Protein AF-A0A540LDK2-F1 (afdb_monomer_lite)

Sequence (195 aa):
MSKVERNGTNGSSGQYRSPSRYAPTPGKATVLALGKAFPSQLIPQDCLVEGYIRDTKCEDAAIKEKLERLCKTTTVKTRYTVMSKEILDKYPELATEGTATIKQRLEIANPAVVEMALEASLACIKEWGRPVEDITHIVYVSSSEIRLPGGDLHLSSKLGLRNDVGRVMLYFLGCYGGVTGLRVAKDIAWLCVNA

InterPro domains:
  IPR001099 Chalcone/stilbene synthase, N-terminal [PF00195] (25-189)
  IPR011141 Polyketide synthase, type III [PTHR11877] (23-189)
  IPR016039 Thiolase-like [G3DSA:3.40.47.10] (3-190)
  IPR016039 Thiolase-like [SSF53901] (22-190)

pLDDT: mean 88.14, std 18.86, range [29.44, 98.69]

Structure (mmCIF, N/CA/C/O backbone):
data_AF-A0A540LDK2-F1
#
_entry.id   AF-A0A540LDK2-F1
#
loop_
_atom_site.group_PDB
_atom_site.id
_atom_site.type_symbol
_atom_site.label_atom_id
_atom_site.label_alt_id
_atom_site.label_comp_id
_atom_site.label_asym_id
_atom_site.label_entity_id
_atom_site.label_seq_id
_atom_site.pdbx_PDB_ins_code
_atom_site.Cartn_x
_atom_site.Cartn_y
_atom_site.Cartn_z
_atom_site.occupancy
_atom_site.B_iso_or_equiv
_atom_site.auth_seq_id
_atom_site.auth_comp_id
_atom_site.auth_asym_id
_atom_site.auth_atom_id
_atom_site.pdbx_PDB_model_num
ATOM 1 N N . MET A 1 1 ? -25.470 -24.615 -60.397 1.00 38.34 1 MET A N 1
ATOM 2 C CA . MET A 1 1 ? -24.175 -24.606 -61.114 1.00 38.34 1 MET A CA 1
ATOM 3 C C . MET A 1 1 ? -23.821 -23.140 -61.299 1.00 38.34 1 MET A C 1
ATOM 5 O O . MET A 1 1 ? -24.503 -22.479 -62.055 1.00 38.34 1 MET A O 1
ATOM 9 N N . SER A 1 2 ? -23.014 -22.540 -60.434 1.00 36.41 2 SER A N 1
ATOM 10 C CA . SER A 1 2 ? -21.551 -22.565 -60.512 1.00 36.41 2 SER A CA 1
ATOM 11 C C . SER A 1 2 ? -20.911 -22.476 -59.117 1.00 36.41 2 SER A C 1
ATOM 13 O O . SER A 1 2 ? -21.343 -21.711 -58.261 1.00 36.41 2 SER A O 1
ATOM 15 N N . LYS A 1 3 ? -19.900 -23.322 -58.900 1.00 33.09 3 LYS A N 1
ATOM 16 C CA . LYS A 1 3 ? -18.954 -23.300 -57.771 1.00 33.09 3 LYS A CA 1
ATOM 17 C C . LYS A 1 3 ? -17.869 -22.235 -58.009 1.00 33.09 3 LYS A C 1
ATOM 19 O O . LYS A 1 3 ? -17.807 -21.717 -59.119 1.00 33.09 3 LYS A O 1
ATOM 24 N N . VAL A 1 4 ? -16.985 -22.098 -57.004 1.00 31.39 4 VAL A N 1
ATOM 25 C CA . VAL A 1 4 ? -15.671 -21.401 -56.935 1.00 31.39 4 VAL A CA 1
ATOM 26 C C . VAL A 1 4 ? -15.795 -20.126 -56.077 1.00 31.39 4 VAL A C 1
ATOM 28 O O . VAL A 1 4 ? -16.612 -19.276 -56.388 1.00 31.39 4 VAL A O 1
ATOM 31 N N . GLU A 1 5 ? -15.117 -19.925 -54.942 1.00 29.72 5 GLU A N 1
ATOM 32 C CA . GLU A 1 5 ? -14.007 -20.618 -54.267 1.00 29.72 5 GLU A CA 1
ATOM 33 C C . GLU A 1 5 ? -14.019 -20.253 -52.765 1.00 29.72 5 GLU A C 1
ATOM 35 O O . GLU A 1 5 ? -14.360 -19.131 -52.390 1.00 29.72 5 GLU A O 1
ATOM 40 N N . ARG A 1 6 ? -13.645 -21.199 -51.891 1.00 34.88 6 ARG A N 1
ATOM 41 C CA . ARG A 1 6 ? -13.321 -20.926 -50.482 1.00 34.88 6 ARG A CA 1
ATOM 42 C C . ARG A 1 6 ? -11.828 -20.636 -50.399 1.00 34.88 6 ARG A C 1
ATOM 44 O O . ARG A 1 6 ? -11.052 -21.541 -50.679 1.00 34.88 6 ARG A O 1
ATOM 51 N N . ASN A 1 7 ? -11.448 -19.456 -49.918 1.00 29.44 7 ASN A N 1
ATOM 52 C CA . ASN A 1 7 ? -10.115 -19.235 -49.365 1.00 29.44 7 ASN A CA 1
ATOM 53 C C . ASN A 1 7 ? -10.238 -18.917 -47.877 1.00 29.44 7 ASN A C 1
ATOM 55 O O . ASN A 1 7 ? -10.758 -17.876 -47.482 1.00 29.44 7 ASN A O 1
ATOM 59 N N . GLY A 1 8 ? -9.786 -19.865 -47.059 1.00 33.03 8 GLY A N 1
ATOM 60 C CA . GLY A 1 8 ? -9.468 -19.623 -45.664 1.00 33.03 8 GLY A CA 1
ATOM 61 C C . GLY A 1 8 ? -8.068 -19.032 -45.564 1.00 33.03 8 GLY A C 1
ATOM 62 O O . GLY A 1 8 ? -7.127 -19.567 -46.142 1.00 33.03 8 GLY A O 1
ATOM 63 N N . THR A 1 9 ? -7.928 -17.973 -44.777 1.00 30.77 9 THR A N 1
ATOM 64 C CA . THR A 1 9 ? -6.642 -17.542 -44.229 1.00 30.77 9 THR A CA 1
ATOM 65 C C . THR A 1 9 ? -6.824 -17.247 -42.749 1.00 30.77 9 THR A C 1
ATOM 67 O O . THR A 1 9 ? -7.548 -16.333 -42.358 1.00 30.77 9 THR A O 1
ATOM 70 N N . ASN A 1 10 ? -6.170 -18.082 -41.943 1.00 31.12 10 ASN A N 1
ATOM 71 C CA . ASN A 1 10 ? -5.883 -17.871 -40.533 1.00 31.12 10 ASN A CA 1
ATOM 72 C C . ASN A 1 10 ? -5.087 -16.577 -40.315 1.00 31.12 10 ASN A C 1
ATOM 74 O O . ASN A 1 10 ? -4.207 -16.251 -41.105 1.00 31.12 10 ASN A O 1
ATOM 78 N N . GLY A 1 11 ? -5.287 -15.973 -39.143 1.00 30.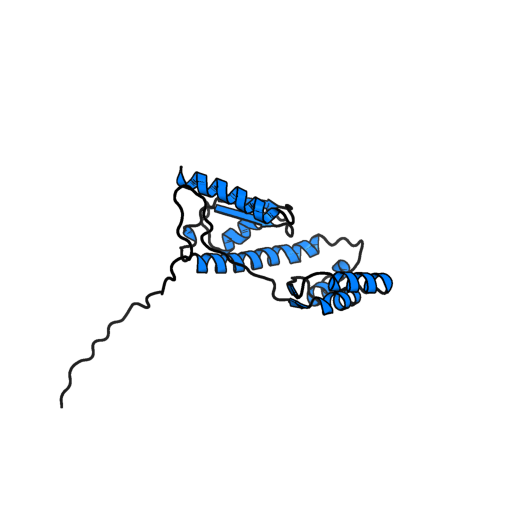28 11 GLY A N 1
ATOM 79 C CA . GLY A 1 11 ? -4.197 -15.338 -38.405 1.00 30.28 11 GLY A CA 1
ATOM 80 C C . GLY A 1 11 ? -3.961 -13.856 -38.674 1.00 30.28 11 GLY A C 1
ATOM 81 O O . GLY A 1 11 ? -3.115 -13.475 -39.471 1.00 30.28 11 GLY A O 1
ATOM 82 N N . SER A 1 12 ? -4.621 -13.011 -37.891 1.00 31.14 12 SER A N 1
ATOM 83 C CA . SER A 1 12 ? -3.939 -12.063 -36.997 1.00 31.14 12 SER A CA 1
ATOM 84 C C . SER A 1 12 ? -5.005 -11.239 -36.284 1.00 31.14 12 SER A C 1
ATOM 86 O O . SER A 1 12 ? -5.544 -10.269 -36.807 1.00 31.14 12 SER A O 1
ATOM 88 N N . SER A 1 13 ? -5.341 -11.640 -35.059 1.00 34.84 13 SER A N 1
ATOM 89 C CA . SER A 1 13 ? -6.032 -10.757 -34.125 1.00 34.84 13 SER A CA 1
ATOM 90 C C . SER A 1 13 ? -5.072 -9.617 -33.792 1.00 34.84 13 SER A C 1
ATOM 92 O O . SER A 1 13 ? -4.265 -9.723 -32.866 1.00 34.84 13 SER A O 1
ATOM 94 N N . GLY A 1 14 ? -5.101 -8.567 -34.611 1.00 31.56 14 GLY A N 1
ATOM 95 C CA . GLY A 1 14 ? -4.389 -7.327 -34.364 1.00 31.56 14 GLY A CA 1
ATOM 96 C C . GLY A 1 14 ? -4.787 -6.819 -32.988 1.00 31.56 14 GLY A C 1
ATOM 97 O O . GLY A 1 14 ? -5.910 -6.363 -32.782 1.00 31.56 14 GLY A O 1
ATOM 98 N N . GLN A 1 15 ? -3.873 -6.945 -32.027 1.00 40.56 15 GLN A N 1
ATOM 99 C CA . GLN A 1 15 ? -3.977 -6.235 -30.766 1.00 40.56 15 GLN A CA 1
ATOM 100 C C . GLN A 1 15 ? -4.021 -4.751 -31.114 1.00 40.56 15 GLN A C 1
ATOM 102 O O . GLN A 1 15 ? -3.013 -4.174 -31.524 1.00 40.56 15 GLN A O 1
ATOM 107 N N . TYR A 1 16 ? -5.198 -4.144 -30.975 1.00 32.19 16 TYR A N 1
ATOM 108 C CA . TYR A 1 16 ? -5.351 -2.698 -30.959 1.00 32.19 16 TYR A CA 1
ATOM 109 C C . TYR A 1 16 ? -4.527 -2.163 -29.782 1.00 32.19 16 TYR A C 1
ATOM 111 O O . TYR A 1 16 ? -4.997 -2.081 -28.648 1.00 32.19 16 TYR A O 1
ATOM 119 N N . ARG A 1 17 ? -3.255 -1.848 -30.040 1.00 49.28 17 ARG A N 1
ATOM 120 C CA . ARG A 1 17 ? -2.419 -1.086 -29.120 1.00 49.28 17 ARG A CA 1
ATOM 121 C C . ARG A 1 17 ? -2.953 0.337 -29.144 1.00 49.28 17 ARG A C 1
ATOM 123 O O . ARG A 1 17 ? -2.678 1.091 -30.073 1.00 49.28 17 ARG A O 1
ATOM 130 N N . SER A 1 18 ? -3.758 0.682 -28.142 1.00 48.62 18 SER A N 1
ATOM 131 C CA . SER A 1 18 ? -4.011 2.086 -27.824 1.00 48.62 18 SER A CA 1
ATOM 132 C C . SER A 1 18 ? -2.649 2.772 -27.682 1.00 48.62 18 SER A C 1
ATOM 134 O O . SER A 1 18 ? -1.831 2.279 -26.902 1.00 48.62 18 SER A O 1
ATOM 136 N N . PRO A 1 19 ? -2.369 3.868 -28.406 1.00 51.59 19 PRO A N 1
ATOM 137 C CA . PRO A 1 19 ? -1.163 4.640 -28.164 1.00 51.59 19 PRO A CA 1
ATOM 138 C C . PRO A 1 19 ? -1.131 5.064 -26.693 1.00 51.59 19 PRO A C 1
ATOM 140 O O . PRO A 1 19 ? -2.159 5.482 -26.150 1.00 51.59 19 PRO A O 1
ATOM 143 N N . SER A 1 20 ? 0.036 4.950 -26.054 1.00 56.50 20 SER A N 1
ATOM 144 C CA . SER A 1 20 ? 0.296 5.602 -24.768 1.00 56.50 20 SER A CA 1
ATOM 145 C C . SER A 1 20 ? -0.147 7.060 -24.873 1.00 56.50 20 SER A C 1
ATOM 147 O O . SER A 1 20 ? 0.261 7.763 -25.801 1.00 56.50 20 SER A O 1
ATOM 149 N N . ARG A 1 21 ? -0.980 7.522 -23.931 1.00 62.12 21 ARG A N 1
ATOM 150 C CA . ARG A 1 21 ? -1.483 8.908 -23.912 1.00 62.12 21 ARG A CA 1
ATOM 151 C C . ARG A 1 21 ? -0.363 9.948 -23.808 1.00 62.12 21 ARG A C 1
ATOM 153 O O . ARG A 1 21 ? -0.593 11.109 -24.133 1.00 62.12 21 ARG A O 1
ATOM 160 N N . TYR A 1 22 ? 0.835 9.534 -23.393 1.00 70.38 22 TYR A N 1
ATOM 161 C CA . TYR A 1 22 ? 1.987 10.402 -23.191 1.00 70.38 22 TYR A CA 1
ATOM 162 C C . TYR A 1 22 ? 3.198 9.899 -23.982 1.00 70.38 22 TYR A C 1
ATOM 164 O O . TYR A 1 22 ? 3.622 8.747 -23.843 1.00 70.38 22 TYR A O 1
ATOM 172 N N . ALA A 1 23 ? 3.762 10.778 -24.811 1.00 77.00 23 ALA A N 1
ATOM 173 C CA . ALA A 1 23 ? 5.034 10.541 -25.480 1.00 77.00 23 ALA A CA 1
ATOM 174 C C . ALA A 1 23 ? 6.195 10.946 -24.550 1.00 77.00 23 ALA A C 1
ATOM 176 O O . ALA A 1 23 ? 6.105 11.983 -23.884 1.00 77.00 23 ALA A O 1
ATOM 177 N N . PRO A 1 24 ? 7.285 10.163 -24.484 1.00 81.50 24 PRO A N 1
ATOM 178 C CA . PRO A 1 24 ? 8.455 10.533 -23.697 1.00 81.50 24 PRO A CA 1
ATOM 179 C C . PRO A 1 24 ? 9.093 11.815 -24.246 1.00 81.50 24 PRO A C 1
ATOM 181 O O . PRO A 1 24 ? 9.279 11.958 -25.453 1.00 81.50 24 PRO A O 1
ATOM 184 N N . THR A 1 25 ? 9.459 12.740 -23.354 1.00 81.50 25 THR A N 1
ATOM 185 C CA . THR A 1 25 ? 10.236 13.931 -23.724 1.00 81.50 25 THR A CA 1
ATOM 186 C C . THR A 1 25 ? 11.730 13.638 -23.557 1.00 81.50 25 THR A C 1
ATOM 188 O O . THR A 1 25 ? 12.154 13.349 -22.434 1.00 81.50 25 THR A O 1
ATOM 191 N N . PRO A 1 26 ? 12.553 13.725 -24.619 1.00 79.94 26 PRO A N 1
ATOM 192 C CA . PRO A 1 26 ? 13.992 13.500 -24.510 1.00 79.94 26 PRO A CA 1
ATOM 193 C C . PRO A 1 26 ? 14.635 14.372 -23.422 1.00 79.94 26 PRO A C 1
ATOM 195 O O . PRO A 1 26 ? 14.336 15.561 -23.300 1.00 79.94 26 PRO A O 1
ATOM 198 N N . GLY A 1 27 ? 15.503 13.772 -22.604 1.00 82.19 27 GLY A N 1
ATOM 199 C CA . GLY A 1 27 ? 16.238 14.466 -21.540 1.00 82.19 27 GLY A CA 1
ATOM 200 C C . GLY A 1 27 ? 15.424 14.843 -20.294 1.00 82.19 27 GLY A C 1
ATOM 201 O O . GLY A 1 27 ? 15.979 15.456 -19.381 1.00 82.19 27 GLY A O 1
ATOM 202 N N . LYS A 1 28 ? 14.132 14.487 -20.208 1.00 87.31 28 LYS A N 1
ATOM 203 C CA . LYS A 1 28 ? 13.284 14.753 -19.032 1.00 87.31 28 LYS A CA 1
ATOM 204 C C . LYS A 1 28 ? 12.509 13.509 -18.606 1.00 87.31 28 LYS A C 1
ATOM 206 O O . LYS A 1 28 ? 11.877 12.842 -19.422 1.00 87.31 28 LYS A O 1
ATOM 211 N N . ALA A 1 29 ? 12.482 13.239 -17.301 1.00 92.06 29 ALA A N 1
ATOM 212 C CA . ALA A 1 29 ? 11.603 12.207 -16.763 1.00 92.06 29 ALA A CA 1
ATOM 213 C C . ALA A 1 29 ? 10.136 12.574 -17.046 1.00 92.06 29 ALA A C 1
ATOM 215 O O . ALA A 1 29 ? 9.705 13.694 -16.770 1.00 92.06 29 ALA A O 1
ATOM 216 N N . THR A 1 30 ? 9.384 11.630 -17.610 1.00 93.56 30 THR A N 1
ATOM 217 C CA . THR A 1 30 ? 7.994 11.818 -18.046 1.00 93.56 30 THR A CA 1
ATOM 218 C C . THR A 1 30 ? 7.127 10.723 -17.428 1.00 93.56 30 THR A C 1
ATOM 220 O O . THR A 1 30 ? 7.522 9.559 -17.430 1.00 93.56 30 THR A O 1
ATOM 223 N N . VAL A 1 31 ? 5.945 11.073 -16.910 1.00 94.69 31 VAL A N 1
ATOM 224 C CA . VAL A 1 31 ? 4.951 10.079 -16.472 1.00 94.69 31 VAL A CA 1
ATOM 225 C C . VAL A 1 31 ? 4.282 9.496 -17.715 1.00 94.69 31 VAL A C 1
ATOM 227 O O . VAL A 1 31 ? 3.657 10.233 -18.472 1.00 94.69 31 VAL A O 1
ATOM 230 N N . LEU A 1 32 ? 4.437 8.189 -17.940 1.00 95.06 32 LEU A N 1
ATOM 231 C CA . LEU A 1 32 ? 3.937 7.519 -19.149 1.00 95.06 32 LEU A CA 1
ATOM 232 C C . LEU A 1 32 ? 2.562 6.865 -18.955 1.00 95.06 32 LEU A C 1
ATOM 234 O O . LEU A 1 32 ? 1.786 6.788 -19.902 1.00 95.06 32 LEU A O 1
ATOM 238 N N . ALA A 1 33 ? 2.261 6.405 -17.740 1.00 96.81 33 ALA A N 1
ATOM 239 C CA . ALA A 1 33 ? 1.015 5.728 -17.391 1.00 96.81 33 ALA A CA 1
ATOM 240 C C . ALA A 1 33 ? 0.738 5.848 -15.886 1.00 96.81 33 ALA A C 1
ATOM 242 O O . ALA A 1 33 ? 1.651 6.146 -15.108 1.00 96.81 33 ALA A O 1
ATOM 243 N N . LEU A 1 34 ? -0.513 5.619 -15.476 1.00 97.44 34 LEU A N 1
ATOM 244 C CA . LEU A 1 34 ? -0.935 5.629 -14.078 1.00 97.44 34 LEU A CA 1
ATOM 245 C C . LEU A 1 34 ? -1.882 4.459 -13.790 1.00 97.44 34 LEU A C 1
ATOM 247 O O . LEU A 1 34 ? -2.915 4.286 -14.424 1.00 97.44 34 LEU A O 1
ATOM 251 N N . GLY A 1 35 ? -1.575 3.693 -12.749 1.00 97.69 35 GLY A N 1
ATOM 252 C CA . GLY A 1 35 ? -2.458 2.650 -12.236 1.00 97.69 35 GLY A CA 1
ATOM 253 C C . GLY A 1 35 ? -2.878 2.930 -10.801 1.00 97.69 35 GLY A C 1
ATOM 254 O O . GLY A 1 35 ? -2.176 3.610 -10.052 1.00 97.69 35 GLY A O 1
ATOM 255 N N . LYS A 1 36 ? -4.040 2.406 -10.413 1.00 97.88 36 LYS A N 1
ATOM 256 C CA . LYS A 1 36 ? -4.548 2.469 -9.040 1.00 97.88 36 LYS A CA 1
ATOM 257 C C . LYS A 1 36 ? -5.311 1.195 -8.707 1.00 97.88 36 LYS A C 1
ATOM 259 O O . LYS A 1 36 ? -5.944 0.618 -9.587 1.00 97.88 36 LYS A O 1
ATOM 264 N N . ALA A 1 37 ? -5.293 0.830 -7.436 1.00 98.00 37 ALA A N 1
ATOM 265 C CA . ALA A 1 37 ? -6.084 -0.249 -6.869 1.00 98.00 37 ALA A CA 1
ATOM 266 C C . ALA A 1 37 ? -6.463 0.110 -5.430 1.00 98.00 37 ALA A C 1
ATOM 268 O O . ALA A 1 37 ? -5.831 0.968 -4.807 1.00 98.00 37 ALA A O 1
ATOM 269 N N . PHE A 1 38 ? -7.518 -0.522 -4.933 1.00 97.12 38 PHE A N 1
ATOM 270 C CA . PHE A 1 38 ? -8.084 -0.296 -3.608 1.00 97.12 38 PHE A CA 1
ATOM 271 C C . PHE A 1 38 ? -8.496 -1.649 -3.023 1.00 97.12 38 PHE A C 1
ATOM 273 O O . PHE A 1 38 ? -8.848 -2.541 -3.795 1.00 97.12 38 PHE A O 1
ATOM 280 N N . PRO A 1 39 ? -8.502 -1.817 -1.691 1.00 96.12 39 PRO A N 1
ATOM 281 C CA . PRO A 1 39 ? -9.043 -3.032 -1.099 1.00 96.12 39 PRO A CA 1
ATOM 282 C C . PRO A 1 39 ? -10.554 -3.117 -1.362 1.00 96.12 39 PRO A C 1
ATOM 284 O O . PRO A 1 39 ? -11.209 -2.106 -1.617 1.00 96.12 39 PRO A O 1
ATOM 287 N N . SER A 1 40 ? -11.118 -4.319 -1.292 1.00 91.69 40 SER A N 1
ATOM 288 C CA . SER A 1 40 ? -12.508 -4.580 -1.688 1.00 91.69 40 SER A CA 1
ATOM 289 C C . SER A 1 40 ? -13.554 -3.948 -0.766 1.00 91.69 40 SER A C 1
ATOM 291 O O . SER A 1 40 ? -14.643 -3.597 -1.222 1.00 91.69 40 SER A O 1
ATOM 293 N N . GLN A 1 41 ? -13.250 -3.785 0.524 1.00 94.31 41 GLN A N 1
ATOM 294 C CA . GLN A 1 41 ? -14.217 -3.267 1.483 1.00 94.31 41 GLN A CA 1
ATOM 295 C C . GLN A 1 41 ? -14.346 -1.748 1.376 1.00 94.31 41 GLN A C 1
ATOM 297 O O . GLN A 1 41 ? -13.406 -0.998 1.640 1.00 94.31 41 GLN A O 1
ATOM 302 N N . LEU A 1 42 ? -15.560 -1.309 1.046 1.00 95.88 42 LEU A N 1
ATOM 303 C CA . LEU A 1 42 ? -15.966 0.086 0.939 1.00 95.88 42 LEU A CA 1
ATOM 304 C C . LEU A 1 42 ? -16.854 0.467 2.128 1.00 95.88 42 LEU A C 1
ATOM 306 O O . LEU A 1 42 ? -17.883 -0.157 2.367 1.00 95.88 42 LEU A O 1
ATOM 310 N N . ILE A 1 43 ? -16.483 1.525 2.842 1.00 95.50 43 ILE A N 1
ATOM 311 C CA . ILE A 1 43 ? -17.224 2.059 3.987 1.00 95.50 43 ILE A CA 1
ATOM 312 C C . ILE A 1 43 ? -17.739 3.462 3.637 1.00 95.50 43 ILE A C 1
ATOM 314 O O . ILE A 1 43 ? -16.923 4.367 3.416 1.00 95.50 43 ILE A O 1
ATOM 318 N N . PRO A 1 44 ? -19.065 3.684 3.595 1.00 95.94 44 PRO A N 1
ATOM 319 C CA . PRO A 1 44 ? -19.639 5.026 3.556 1.00 95.94 44 PRO A CA 1
ATOM 320 C C . PRO A 1 44 ? -19.270 5.813 4.815 1.00 95.94 44 PRO A C 1
ATOM 322 O O . PRO A 1 44 ? -19.326 5.281 5.924 1.00 95.94 44 PRO A O 1
ATOM 325 N N . GLN A 1 45 ? -18.910 7.087 4.658 1.00 95.69 45 GLN A N 1
ATOM 326 C CA . GLN A 1 45 ? -18.458 7.929 5.770 1.00 95.69 45 GLN A CA 1
ATOM 327 C C . GLN A 1 45 ? -19.517 8.041 6.880 1.00 95.69 45 GLN A C 1
ATOM 329 O O . GLN A 1 45 ? -19.159 8.059 8.057 1.00 95.69 45 GLN A O 1
ATOM 334 N N . ASP A 1 46 ? -20.801 8.027 6.514 1.00 93.31 46 ASP A N 1
ATOM 335 C CA . ASP A 1 46 ? -21.928 8.107 7.451 1.00 93.31 46 ASP A CA 1
ATOM 336 C C . ASP A 1 46 ? -22.065 6.858 8.339 1.00 93.31 46 ASP A C 1
ATOM 338 O O . ASP A 1 46 ? -22.572 6.948 9.452 1.00 93.31 46 ASP A O 1
ATOM 342 N N . CYS A 1 47 ? -21.553 5.704 7.898 1.00 93.19 47 CYS A N 1
ATOM 343 C CA . CYS A 1 47 ? -21.582 4.452 8.662 1.00 93.19 47 CYS A CA 1
ATOM 344 C C . CYS A 1 47 ? -20.302 4.223 9.485 1.00 93.19 47 CYS A C 1
ATOM 346 O O . CYS A 1 47 ? -20.230 3.279 10.274 1.00 93.19 47 CYS A O 1
ATOM 348 N N . LEU A 1 48 ? -19.269 5.054 9.291 1.00 94.81 48 LEU A N 1
ATOM 349 C CA . LEU A 1 48 ? -17.944 4.836 9.873 1.00 94.81 48 LEU A CA 1
ATOM 350 C C . LEU A 1 48 ? -17.974 4.881 11.403 1.00 94.81 48 LEU A C 1
ATOM 352 O O . LEU A 1 48 ? -17.347 4.046 12.051 1.00 94.81 48 LEU A O 1
ATOM 356 N N . VAL A 1 49 ? -18.685 5.856 11.974 1.00 95.81 49 VAL A N 1
ATOM 357 C CA . VAL A 1 49 ? -18.702 6.063 13.429 1.00 95.81 49 VAL A CA 1
ATOM 358 C C . VAL A 1 49 ? -19.474 4.953 14.125 1.00 95.81 49 VAL A C 1
ATOM 360 O O . VAL A 1 49 ? -18.967 4.380 15.081 1.00 95.81 49 VAL A O 1
ATOM 363 N N . GLU A 1 50 ? -20.654 4.593 13.620 1.00 94.25 50 GLU A N 1
ATOM 364 C CA . GLU A 1 50 ? -21.432 3.484 14.180 1.00 94.25 50 GLU A CA 1
ATOM 365 C C . GLU A 1 50 ? -20.655 2.167 14.136 1.00 94.25 50 GLU A C 1
ATOM 367 O O . GLU A 1 50 ? -20.622 1.442 15.130 1.00 94.25 50 GLU A O 1
ATOM 372 N N . GLY A 1 51 ? -19.980 1.887 13.014 1.00 93.38 51 GLY A N 1
ATOM 373 C CA . GLY A 1 51 ? -19.099 0.730 12.890 1.00 93.38 51 GLY A CA 1
ATOM 374 C C . GLY A 1 51 ? -17.967 0.760 13.914 1.00 93.38 51 GLY A C 1
ATOM 375 O O . GLY A 1 51 ? -17.810 -0.187 14.674 1.00 93.38 51 GLY A O 1
ATOM 376 N N . TYR A 1 52 ? -17.239 1.875 14.002 1.00 94.31 52 TYR A N 1
ATOM 377 C CA . TYR A 1 52 ? -16.133 2.037 14.947 1.00 94.31 52 TYR A CA 1
ATOM 378 C C . TYR A 1 52 ? -16.564 1.839 16.407 1.00 94.31 52 TYR A C 1
ATOM 380 O O . TYR A 1 52 ? -15.920 1.091 17.139 1.00 94.31 52 TYR A O 1
ATOM 388 N N . ILE A 1 53 ? -17.663 2.471 16.827 1.00 95.25 53 ILE A N 1
ATOM 389 C CA . ILE A 1 53 ? -18.193 2.380 18.194 1.00 95.25 53 ILE A CA 1
ATOM 390 C C . ILE A 1 53 ? -18.614 0.945 18.527 1.00 95.25 53 ILE A C 1
ATOM 392 O O . ILE A 1 53 ? -18.249 0.424 19.581 1.00 95.25 53 ILE A O 1
ATOM 396 N N . ARG A 1 54 ? -19.324 0.282 17.606 1.00 94.06 54 ARG A N 1
ATOM 397 C CA . ARG A 1 54 ? -19.730 -1.121 17.750 1.00 94.06 54 ARG A CA 1
ATOM 398 C C . ARG A 1 54 ? -18.519 -2.042 17.873 1.00 94.06 54 ARG A C 1
ATOM 400 O O . ARG A 1 54 ? -18.483 -2.891 18.758 1.00 94.06 54 ARG A O 1
ATOM 407 N N . ASP A 1 55 ? -17.545 -1.879 16.986 1.00 92.94 55 ASP A N 1
ATOM 408 C CA . ASP A 1 55 ? -16.421 -2.802 16.856 1.00 92.94 55 ASP A CA 1
ATOM 409 C C . ASP A 1 55 ? -15.408 -2.635 18.006 1.00 92.94 55 ASP A C 1
ATOM 411 O O . ASP A 1 55 ? -14.802 -3.610 18.442 1.00 92.94 55 ASP A O 1
ATOM 415 N N . THR A 1 56 ? -15.275 -1.422 18.556 1.00 92.56 56 THR A N 1
ATOM 416 C CA . THR A 1 56 ? -14.432 -1.127 19.734 1.00 92.56 56 THR A CA 1
ATOM 417 C C . THR A 1 56 ? -15.156 -1.274 21.073 1.00 92.56 56 THR A C 1
ATOM 419 O O . THR A 1 56 ? -14.526 -1.130 22.118 1.00 92.56 56 THR A O 1
ATOM 422 N N . LYS A 1 57 ? -16.467 -1.568 21.066 1.00 91.69 57 LYS A N 1
ATOM 423 C CA . LYS A 1 57 ? -17.325 -1.617 22.267 1.00 91.69 57 LYS A CA 1
ATOM 424 C C . LYS A 1 57 ? -17.217 -0.342 23.117 1.00 91.69 57 LYS A C 1
ATOM 426 O O . LYS A 1 57 ? -17.213 -0.394 24.344 1.00 91.69 57 LYS A O 1
ATOM 431 N N . CYS A 1 58 ? -17.090 0.807 22.458 1.00 91.06 58 CYS A N 1
ATOM 432 C CA . CYS A 1 58 ? -16.992 2.096 23.128 1.00 91.06 58 CYS A CA 1
ATOM 433 C C . CYS A 1 58 ? -18.391 2.558 23.568 1.00 91.06 58 CYS A C 1
ATOM 435 O O . CYS A 1 58 ? -19.271 2.741 22.735 1.00 91.06 58 CYS A O 1
ATOM 437 N N . GLU A 1 59 ? -18.608 2.773 24.865 1.00 92.81 59 GLU A N 1
ATOM 438 C CA . GLU A 1 59 ? -19.896 3.265 25.393 1.00 92.81 59 GLU A CA 1
ATOM 439 C C . GLU A 1 59 ? -19.894 4.784 25.660 1.00 92.81 59 GLU A C 1
ATOM 441 O O . GLU A 1 59 ? -20.882 5.348 26.129 1.00 92.81 59 GLU A O 1
ATOM 446 N N . ASP A 1 60 ? -18.798 5.475 25.333 1.00 94.69 60 ASP A N 1
ATOM 447 C CA . ASP A 1 60 ? -18.647 6.911 25.572 1.00 94.69 60 ASP A CA 1
ATOM 448 C C . ASP A 1 60 ? -19.416 7.744 24.527 1.00 94.69 60 ASP A C 1
ATOM 450 O O . ASP A 1 60 ? -19.010 7.907 23.368 1.00 94.69 60 ASP A O 1
ATOM 454 N N . ALA A 1 61 ? -20.541 8.313 24.965 1.00 94.81 61 ALA A N 1
ATOM 455 C CA . ALA A 1 61 ? -21.396 9.166 24.147 1.00 94.81 61 ALA A CA 1
ATOM 456 C C . ALA A 1 61 ? -20.697 10.449 23.659 1.00 94.81 61 ALA A C 1
ATOM 458 O O . ALA A 1 61 ? -20.946 10.884 22.532 1.00 94.81 61 ALA A O 1
ATOM 459 N N . ALA A 1 62 ? -19.799 11.036 24.458 1.00 96.81 62 ALA A N 1
ATOM 460 C CA . ALA A 1 62 ? -19.080 12.250 24.077 1.00 96.81 62 ALA A CA 1
ATOM 461 C C . ALA A 1 62 ? -18.063 11.963 22.963 1.00 96.81 62 ALA A C 1
ATOM 463 O O . ALA A 1 62 ? -17.905 12.760 22.031 1.00 96.81 62 ALA A O 1
ATOM 464 N N . ILE A 1 63 ? -17.402 10.801 23.011 1.00 95.00 63 ILE A N 1
ATOM 465 C CA . ILE A 1 63 ? -16.528 10.335 21.927 1.00 95.00 63 ILE A CA 1
ATOM 466 C C . ILE A 1 63 ? -17.334 10.083 20.655 1.00 95.00 63 ILE A C 1
ATOM 468 O O . ILE A 1 63 ? -16.933 10.558 19.588 1.00 95.00 63 ILE A O 1
ATOM 472 N N . LYS A 1 64 ? -18.485 9.407 20.756 1.00 95.88 64 LYS A N 1
ATOM 473 C CA . LYS A 1 64 ? -19.368 9.170 19.608 1.00 95.88 64 LYS A CA 1
ATOM 474 C C . LYS A 1 64 ? -19.780 10.482 18.931 1.00 95.88 64 LYS A C 1
ATOM 476 O O . LYS A 1 64 ? -19.536 10.642 17.736 1.00 95.88 64 LYS A O 1
ATOM 481 N N . GLU A 1 65 ? -20.316 11.445 19.680 1.00 96.44 65 GLU A N 1
ATOM 482 C CA . GLU A 1 65 ? -20.746 12.743 19.136 1.00 96.44 65 GLU A CA 1
ATOM 483 C C . GLU A 1 65 ? -19.581 13.496 18.470 1.00 96.44 65 GLU A C 1
ATOM 485 O O . GLU A 1 65 ? -19.704 14.035 17.363 1.00 96.44 65 GLU A O 1
ATOM 490 N N . LYS A 1 66 ? -18.402 13.489 19.105 1.00 96.81 66 LYS A N 1
ATOM 491 C CA . LYS A 1 66 ? -17.198 14.125 18.557 1.00 96.81 66 LYS A CA 1
ATOM 492 C C . LYS A 1 66 ? -16.765 13.486 17.236 1.00 96.81 66 LYS A C 1
ATOM 494 O O . LYS A 1 66 ? -16.393 14.219 16.315 1.00 96.81 66 LYS A O 1
ATOM 499 N N . LEU A 1 67 ? -16.809 12.158 17.131 1.00 96.38 67 LEU A N 1
ATOM 500 C CA . LEU A 1 67 ? -16.473 11.427 15.908 1.00 96.38 67 LEU A CA 1
ATOM 501 C C . LEU A 1 67 ? -17.493 11.674 14.793 1.00 96.38 67 LEU A C 1
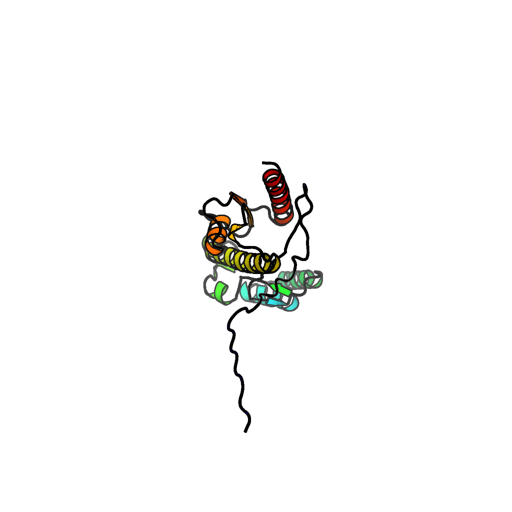ATOM 503 O O . LEU A 1 67 ? -17.088 11.869 13.645 1.00 96.38 67 LEU A O 1
ATOM 507 N N . GLU A 1 68 ? -18.788 11.729 15.108 1.00 95.81 68 GLU A N 1
ATOM 508 C CA . GLU A 1 68 ? -19.839 12.065 14.138 1.00 95.81 68 GLU A CA 1
ATOM 509 C C . GLU A 1 68 ? -19.649 13.471 13.579 1.00 95.81 68 GLU A C 1
ATOM 511 O O . GLU A 1 68 ? -19.658 13.665 12.360 1.00 95.81 68 GLU A O 1
ATOM 516 N N . ARG A 1 69 ? -19.412 14.454 14.456 1.00 95.94 69 ARG A N 1
ATOM 517 C CA . ARG A 1 69 ? -19.125 15.830 14.043 1.00 95.94 69 ARG A CA 1
ATOM 518 C C . ARG A 1 69 ? -17.888 15.886 13.154 1.00 95.94 69 ARG A C 1
ATOM 520 O O . ARG A 1 69 ? -17.940 16.503 12.093 1.00 95.94 69 ARG A O 1
ATOM 527 N N . LEU A 1 70 ? -16.802 15.214 13.545 1.00 95.81 70 LEU A N 1
ATOM 528 C CA . LEU A 1 70 ? -15.583 15.146 12.741 1.00 95.81 70 LEU A CA 1
ATOM 529 C C . LEU A 1 70 ? -15.882 14.576 11.351 1.00 95.81 70 LEU A C 1
ATOM 531 O O . LEU A 1 70 ? -15.554 15.217 10.354 1.00 95.81 70 LEU A O 1
ATOM 535 N N . CYS A 1 71 ? -16.552 13.425 11.269 1.00 95.38 71 CYS A N 1
ATOM 536 C CA . CYS A 1 71 ? -16.842 12.767 9.998 1.00 95.38 71 CYS A CA 1
ATOM 537 C C . CYS A 1 71 ? -17.698 13.636 9.068 1.00 95.38 71 CYS A C 1
ATOM 539 O O . CYS A 1 71 ? -17.351 13.740 7.891 1.00 95.38 71 CYS A O 1
ATOM 541 N N . LYS A 1 72 ? -18.718 14.325 9.603 1.00 94.00 72 LYS A N 1
ATOM 542 C CA . LYS A 1 72 ? -19.586 15.262 8.862 1.00 94.00 72 LYS A CA 1
ATOM 543 C C . LYS A 1 72 ? -18.849 16.503 8.351 1.00 94.00 72 LYS A C 1
ATOM 545 O O . LYS A 1 72 ? -19.227 17.057 7.326 1.00 94.00 72 LYS A O 1
ATOM 550 N N . THR A 1 73 ? -17.804 16.949 9.051 1.00 95.56 73 THR A N 1
ATOM 551 C CA . THR A 1 73 ? -17.003 18.115 8.629 1.00 95.56 73 THR A CA 1
ATOM 552 C C . THR A 1 73 ? -15.943 17.792 7.576 1.00 95.56 73 THR A C 1
ATOM 554 O O . THR A 1 73 ? -15.398 18.705 6.959 1.00 95.56 73 THR A O 1
ATOM 557 N N . THR A 1 74 ? -15.632 16.512 7.350 1.00 94.38 74 THR A N 1
ATOM 558 C CA . THR A 1 74 ? -14.710 16.118 6.277 1.00 94.38 74 THR A CA 1
ATOM 559 C C . THR A 1 74 ? -15.407 16.093 4.918 1.00 94.38 74 THR A C 1
ATOM 561 O O . THR A 1 74 ? -16.604 15.854 4.824 1.00 94.38 74 THR A O 1
ATOM 564 N N . THR A 1 75 ? -14.646 16.245 3.835 1.00 96.50 75 THR A N 1
ATOM 565 C CA . THR A 1 75 ? -15.151 16.078 2.459 1.00 96.50 75 THR A CA 1
ATOM 566 C C . THR A 1 75 ? -15.183 14.613 1.995 1.00 96.50 75 THR A C 1
ATOM 568 O O . THR A 1 75 ? -15.454 14.331 0.826 1.00 96.50 75 THR A O 1
ATOM 571 N N . VAL A 1 76 ? -14.886 13.660 2.888 1.00 97.00 76 VAL A N 1
ATOM 572 C CA . VAL A 1 76 ? -14.784 12.232 2.564 1.00 97.00 76 VAL A CA 1
ATOM 573 C C . VAL A 1 76 ? -16.177 11.625 2.472 1.00 97.00 76 VAL A C 1
ATOM 575 O O . VAL A 1 76 ? -16.927 11.662 3.436 1.00 97.00 76 VAL A O 1
ATOM 578 N N . LYS A 1 77 ? -16.508 11.020 1.328 1.00 96.12 77 LYS A N 1
ATOM 579 C CA . LYS A 1 77 ? -17.786 10.309 1.135 1.00 96.12 77 LYS A CA 1
ATOM 580 C C . LYS A 1 77 ? -17.686 8.822 1.455 1.00 96.12 77 LYS A C 1
ATOM 582 O O . LYS A 1 77 ? -18.591 8.240 2.040 1.00 96.12 77 LYS A O 1
ATOM 587 N N . THR A 1 78 ? -16.581 8.205 1.056 1.00 97.00 78 THR A N 1
ATOM 588 C CA . THR A 1 78 ? -16.361 6.763 1.171 1.00 97.00 78 THR A CA 1
ATOM 589 C C . THR A 1 78 ? -14.886 6.471 1.404 1.00 97.00 78 THR A C 1
ATOM 591 O O . THR A 1 78 ? -14.024 7.203 0.909 1.00 97.00 78 THR A O 1
ATOM 594 N N . ARG A 1 79 ? -14.587 5.376 2.102 1.00 97.06 79 ARG A N 1
ATOM 595 C CA . ARG A 1 79 ? -13.225 4.890 2.347 1.00 97.06 79 ARG A CA 1
ATOM 596 C C . ARG A 1 79 ? -13.106 3.434 1.946 1.00 97.06 79 ARG A C 1
ATOM 598 O O . ARG A 1 79 ? -14.024 2.664 2.195 1.00 97.06 79 ARG A O 1
ATOM 605 N N . TYR A 1 80 ? -11.962 3.069 1.389 1.00 97.12 80 TYR A N 1
ATOM 606 C CA . TYR A 1 80 ? -11.617 1.672 1.179 1.00 97.12 80 TYR A CA 1
ATOM 607 C C . TYR A 1 80 ? -10.707 1.209 2.314 1.00 97.12 80 TYR A C 1
ATOM 609 O O . TYR A 1 80 ? -9.737 1.899 2.641 1.00 97.12 80 TYR A O 1
ATOM 617 N N . THR A 1 81 ? -11.015 0.074 2.933 1.00 96.19 81 THR A N 1
ATOM 618 C CA . THR A 1 81 ? -10.252 -0.464 4.066 1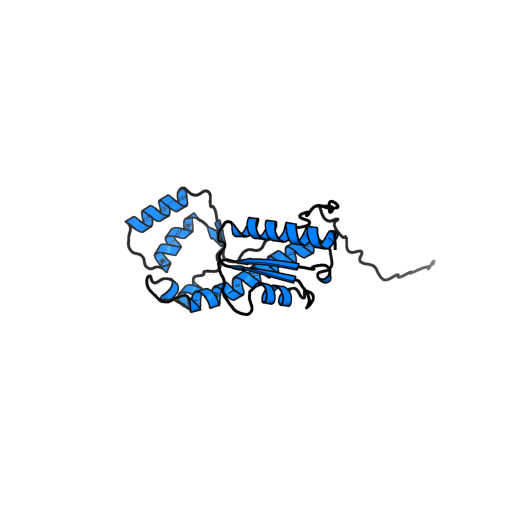.00 96.19 81 THR A CA 1
ATOM 619 C C . THR A 1 81 ? -9.903 -1.926 3.847 1.00 96.19 81 THR A C 1
ATOM 621 O O . THR A 1 81 ? -10.649 -2.666 3.226 1.00 96.19 81 THR A O 1
ATOM 624 N N . VAL A 1 82 ? -8.758 -2.356 4.372 1.00 96.81 82 VAL A N 1
ATOM 625 C CA . VAL A 1 82 ? -8.457 -3.792 4.517 1.00 96.81 82 VAL A CA 1
ATOM 626 C C . VAL A 1 82 ? -9.135 -4.342 5.771 1.00 96.81 82 VAL A C 1
ATOM 628 O O . VAL A 1 82 ? -9.573 -5.481 5.787 1.00 96.81 82 VAL A O 1
ATOM 631 N N . MET A 1 83 ? -9.225 -3.520 6.824 1.00 94.56 83 MET A N 1
ATOM 632 C CA . MET A 1 83 ? -9.833 -3.905 8.096 1.00 94.56 83 MET A CA 1
ATOM 633 C C . MET A 1 83 ? -11.320 -4.216 7.920 1.00 94.56 83 MET A C 1
ATOM 635 O O . MET A 1 83 ? -12.064 -3.345 7.463 1.00 94.56 83 MET A O 1
ATOM 639 N N . SER A 1 84 ? -11.727 -5.410 8.346 1.00 94.12 84 SER A N 1
ATOM 640 C CA . SER A 1 84 ? -13.084 -5.944 8.240 1.00 94.12 84 SER A CA 1
ATOM 641 C C . SER A 1 84 ? -13.561 -6.528 9.567 1.00 94.12 84 SER A C 1
ATOM 643 O O . SER A 1 84 ? -12.762 -6.733 10.485 1.00 94.12 84 SER A O 1
ATOM 645 N N . LYS A 1 85 ? -14.859 -6.834 9.667 1.00 92.06 85 LYS A N 1
ATOM 646 C CA . 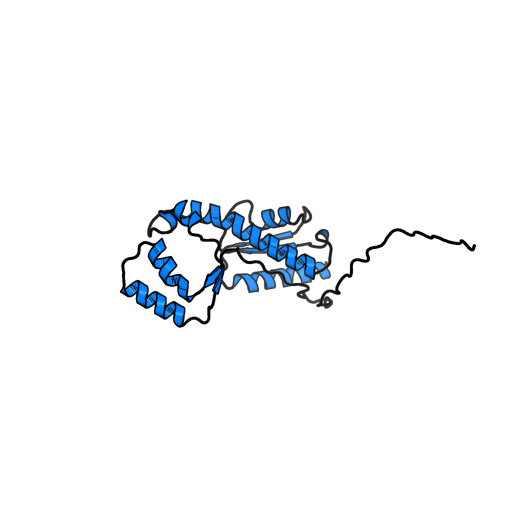LYS A 1 85 ? -15.409 -7.497 10.853 1.00 92.06 85 LYS A CA 1
ATOM 647 C C . LYS A 1 85 ? -14.789 -8.880 11.051 1.00 92.06 85 LYS A C 1
ATOM 649 O O . LYS A 1 85 ? -14.421 -9.220 12.164 1.00 92.06 85 LYS A O 1
ATOM 654 N N . GLU A 1 86 ? -14.581 -9.630 9.975 1.00 94.38 86 GLU A N 1
ATOM 655 C CA . GLU A 1 86 ? -13.969 -10.961 10.013 1.00 94.38 86 GLU A CA 1
ATOM 656 C C . GLU A 1 86 ? -12.534 -10.910 10.558 1.00 94.38 86 GLU A C 1
ATOM 658 O O . GLU A 1 86 ? -12.111 -11.796 11.299 1.00 94.38 86 GLU A O 1
ATOM 663 N N . ILE A 1 87 ? -11.781 -9.854 10.225 1.00 95.94 87 ILE A N 1
ATOM 664 C CA . ILE A 1 87 ? -10.437 -9.631 10.771 1.00 95.94 87 ILE A CA 1
ATOM 665 C C . ILE A 1 87 ? -10.501 -9.322 12.268 1.00 95.94 87 ILE A C 1
ATOM 667 O O . ILE A 1 87 ? -9.682 -9.842 13.023 1.00 95.94 87 ILE A O 1
ATOM 671 N N . LEU A 1 88 ? -11.455 -8.497 12.700 1.00 95.12 88 LEU A N 1
ATOM 672 C CA . LEU A 1 88 ? -11.632 -8.159 14.114 1.00 95.12 88 LEU A CA 1
ATOM 673 C C . LEU A 1 88 ? -12.149 -9.345 14.937 1.00 95.12 88 LEU A C 1
ATOM 675 O O . LEU A 1 88 ? -11.719 -9.519 16.070 1.00 95.12 88 LEU A O 1
ATOM 679 N N . ASP A 1 89 ? -12.991 -10.202 14.361 1.00 94.56 89 ASP A N 1
ATOM 680 C CA . ASP A 1 89 ? -13.443 -11.442 14.997 1.00 94.56 89 ASP A CA 1
ATOM 681 C C . ASP A 1 89 ? -12.277 -12.438 15.149 1.00 94.56 89 ASP A C 1
ATOM 683 O O . ASP A 1 89 ? -12.183 -13.147 16.152 1.00 94.56 89 ASP A O 1
ATOM 687 N N . LYS A 1 90 ? -11.351 -12.467 14.178 1.00 96.62 90 LYS A N 1
ATOM 688 C CA . LYS A 1 90 ? -10.131 -13.287 14.236 1.00 96.62 90 LYS A CA 1
ATOM 689 C C . LYS A 1 90 ? -9.088 -12.741 15.219 1.00 96.62 90 LYS A C 1
ATOM 691 O O . LYS A 1 90 ? -8.382 -13.530 15.843 1.00 96.62 90 LYS A O 1
ATOM 696 N N . TYR A 1 91 ? -8.972 -11.419 15.326 1.00 96.44 91 TYR A N 1
ATOM 697 C CA . TYR A 1 91 ? -7.978 -10.724 16.148 1.00 96.44 91 TYR A CA 1
ATOM 698 C C . TYR A 1 91 ? -8.646 -9.626 17.002 1.00 96.44 91 TYR A C 1
ATOM 700 O O . TYR A 1 91 ? -8.459 -8.431 16.734 1.00 96.44 91 TYR A O 1
ATOM 708 N N . PRO A 1 92 ? -9.437 -9.995 18.027 1.00 95.12 92 PRO A N 1
ATOM 709 C CA . PRO A 1 92 ? -10.203 -9.043 18.839 1.00 95.12 92 PRO A CA 1
ATOM 710 C C . PRO A 1 92 ? -9.324 -8.040 19.600 1.00 95.12 92 PRO A C 1
ATOM 712 O O . PRO A 1 92 ? -9.762 -6.929 19.911 1.00 95.12 92 PRO A O 1
ATOM 715 N N . GLU A 1 93 ? -8.060 -8.378 19.856 1.00 95.56 93 GLU A N 1
ATOM 716 C CA . GLU A 1 93 ? -7.070 -7.469 20.431 1.00 95.56 93 GLU A CA 1
ATOM 717 C C . GLU A 1 93 ? -6.870 -6.204 19.580 1.00 95.56 93 GLU A C 1
ATOM 719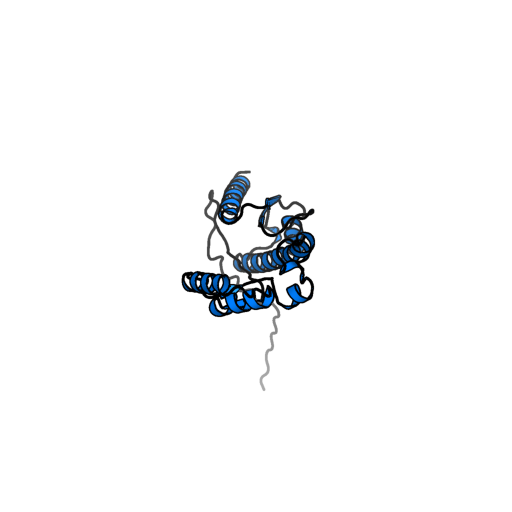 O O . GLU A 1 93 ? -6.598 -5.138 20.123 1.00 95.56 93 GLU A O 1
ATOM 724 N N . LEU A 1 94 ? -7.093 -6.258 18.259 1.00 96.06 94 LEU A N 1
ATOM 725 C CA . LEU A 1 94 ? -6.956 -5.094 17.374 1.00 96.06 94 LEU A CA 1
ATOM 726 C C . LEU A 1 94 ? -7.929 -3.958 17.708 1.00 96.06 94 LEU A C 1
ATOM 728 O O . LEU A 1 94 ? -7.629 -2.804 17.385 1.00 96.06 94 LEU A O 1
ATOM 732 N N . ALA A 1 95 ? -9.059 -4.286 18.338 1.00 94.88 95 ALA A N 1
ATOM 733 C CA . ALA A 1 95 ? -10.081 -3.343 18.777 1.00 94.88 95 ALA A CA 1
ATOM 734 C C . ALA A 1 95 ? -9.894 -2.874 20.232 1.00 94.88 95 ALA A C 1
ATOM 736 O O . ALA A 1 95 ? -10.637 -2.010 20.688 1.00 94.88 95 ALA A O 1
ATOM 737 N N . THR A 1 96 ? -8.915 -3.424 20.958 1.00 93.44 96 THR A N 1
ATOM 738 C CA . THR A 1 96 ? -8.699 -3.139 22.382 1.00 93.44 96 THR A CA 1
ATOM 739 C C . THR A 1 96 ? -7.467 -2.260 22.572 1.00 93.44 96 THR A C 1
ATOM 741 O O . THR A 1 96 ? -6.346 -2.645 22.223 1.00 93.44 96 THR A O 1
ATOM 744 N N . GLU A 1 97 ? -7.663 -1.075 23.148 1.00 90.50 97 GLU A N 1
ATOM 745 C CA . GLU A 1 97 ? -6.581 -0.133 23.440 1.00 90.50 97 GLU A CA 1
ATOM 746 C C . GLU A 1 97 ? -5.547 -0.730 24.415 1.00 90.50 97 GLU A C 1
ATOM 748 O O . GLU A 1 97 ? -5.879 -1.493 25.319 1.00 90.50 97 GLU A O 1
ATOM 753 N N . GLY A 1 98 ? -4.267 -0.403 24.212 1.00 92.38 98 GLY A N 1
ATOM 754 C CA . GLY A 1 98 ? -3.168 -0.841 25.083 1.00 92.38 98 GLY A CA 1
ATOM 755 C C . GLY A 1 98 ? -2.660 -2.268 24.844 1.00 92.38 98 GLY A C 1
ATOM 756 O O . GLY A 1 98 ? -1.670 -2.671 25.452 1.00 92.38 98 GLY A O 1
ATOM 757 N N . THR A 1 99 ? -3.276 -3.033 23.941 1.00 95.56 99 THR A N 1
ATOM 758 C CA . THR A 1 99 ? -2.829 -4.395 23.623 1.00 95.56 99 THR A CA 1
ATOM 759 C C . THR A 1 99 ? -1.684 -4.422 22.602 1.00 95.56 99 THR A C 1
ATOM 761 O O . THR A 1 99 ? -1.573 -3.586 21.697 1.00 95.56 99 THR A O 1
ATOM 764 N N . ALA A 1 100 ? -0.805 -5.421 22.724 1.00 96.19 100 ALA A N 1
ATOM 765 C CA . ALA A 1 100 ? 0.288 -5.633 21.781 1.00 96.19 100 ALA A CA 1
ATOM 766 C C . ALA A 1 100 ? -0.245 -6.229 20.466 1.00 96.19 100 ALA A C 1
ATOM 768 O O . ALA A 1 100 ? -0.607 -7.398 20.409 1.00 96.19 100 ALA A O 1
ATOM 769 N N . THR A 1 101 ? -0.272 -5.421 19.402 1.00 96.94 101 THR A N 1
ATOM 770 C CA . THR A 1 101 ? -0.973 -5.759 18.144 1.00 96.94 101 THR A CA 1
ATOM 771 C C . THR A 1 101 ? -0.089 -5.734 16.897 1.00 96.94 101 THR A C 1
ATOM 773 O O . THR A 1 101 ? -0.571 -5.939 15.784 1.00 96.94 101 THR A O 1
ATOM 776 N N . ILE A 1 102 ? 1.213 -5.463 17.042 1.00 96.44 102 ILE A N 1
ATOM 777 C CA . ILE A 1 102 ? 2.094 -5.237 15.887 1.00 96.44 102 ILE A CA 1
ATOM 778 C C . ILE A 1 102 ? 2.195 -6.465 14.976 1.00 96.44 102 ILE A C 1
ATOM 780 O O . ILE A 1 102 ? 2.157 -6.320 13.758 1.00 96.44 102 ILE A O 1
ATOM 784 N N . LYS A 1 103 ? 2.252 -7.674 15.547 1.00 96.19 103 LYS A N 1
ATOM 785 C CA . LYS A 1 103 ? 2.358 -8.919 14.778 1.00 96.19 103 LYS A CA 1
ATOM 786 C C . LYS A 1 103 ? 1.146 -9.101 13.863 1.00 96.19 103 LYS A C 1
ATOM 788 O O . LYS A 1 103 ? 1.313 -9.244 12.658 1.00 96.19 103 LYS A O 1
ATOM 793 N N . GLN A 1 104 ? -0.057 -9.006 14.419 1.00 97.19 104 GLN A N 1
ATOM 794 C CA . GLN A 1 104 ? -1.321 -9.139 13.697 1.00 97.19 104 GLN A CA 1
ATOM 795 C C . GLN A 1 104 ? -1.467 -8.052 12.632 1.00 97.19 104 GLN A C 1
ATOM 797 O O . GLN A 1 104 ? -1.800 -8.341 11.485 1.00 97.19 104 GLN A O 1
ATOM 802 N N . ARG A 1 105 ? -1.151 -6.796 12.980 1.00 97.12 105 ARG A N 1
ATOM 803 C CA . ARG A 1 105 ? -1.189 -5.675 12.028 1.00 97.12 105 ARG A CA 1
ATOM 804 C C . ARG A 1 105 ? -0.289 -5.934 10.823 1.00 97.12 105 ARG A C 1
ATOM 806 O O . ARG A 1 105 ? -0.710 -5.659 9.706 1.00 97.12 105 ARG A O 1
ATOM 813 N N . LEU A 1 106 ? 0.905 -6.490 11.032 1.00 97.06 106 LEU A N 1
ATOM 814 C CA . LEU A 1 106 ? 1.816 -6.838 9.942 1.00 97.06 106 LEU A CA 1
ATOM 815 C C . LEU A 1 106 ? 1.374 -8.086 9.178 1.00 97.06 106 LEU A C 1
ATOM 817 O O . LEU A 1 106 ? 1.472 -8.080 7.958 1.00 97.06 106 LEU A O 1
ATOM 821 N N . GLU A 1 107 ? 0.839 -9.115 9.839 1.00 96.56 107 GLU A N 1
ATOM 822 C CA . GLU A 1 107 ? 0.252 -10.289 9.169 1.00 96.56 107 GLU A CA 1
ATOM 823 C C . GLU A 1 107 ? -0.868 -9.899 8.196 1.00 96.56 107 GLU A C 1
ATOM 825 O O . GLU A 1 107 ? -0.989 -10.501 7.132 1.00 96.56 107 GLU A O 1
ATOM 830 N N . ILE A 1 108 ? -1.648 -8.869 8.533 1.00 97.31 108 ILE A N 1
ATOM 831 C CA . ILE A 1 108 ? -2.731 -8.343 7.695 1.00 97.31 108 ILE A CA 1
ATOM 832 C C . ILE A 1 108 ? -2.193 -7.388 6.625 1.00 97.31 108 ILE A C 1
ATOM 834 O O . ILE A 1 108 ? -2.523 -7.510 5.446 1.00 97.31 108 ILE A O 1
ATOM 838 N N . ALA A 1 109 ? -1.377 -6.410 7.021 1.00 97.25 109 ALA A N 1
ATOM 839 C CA . ALA A 1 109 ? -0.988 -5.329 6.128 1.00 97.25 109 ALA A CA 1
ATOM 840 C C . ALA A 1 109 ? 0.034 -5.774 5.076 1.00 97.25 109 ALA A C 1
ATOM 842 O O . ALA A 1 109 ? -0.102 -5.395 3.917 1.00 97.25 109 ALA A O 1
ATOM 843 N N . ASN A 1 110 ? 1.007 -6.617 5.440 1.00 97.19 110 ASN A N 1
ATOM 844 C CA . ASN A 1 110 ? 2.057 -7.103 4.540 1.00 97.19 110 ASN A CA 1
ATOM 845 C C . ASN A 1 110 ? 1.519 -7.719 3.227 1.00 97.19 110 ASN A C 1
ATOM 847 O O . ASN A 1 110 ? 1.995 -7.320 2.156 1.00 97.19 110 ASN A O 1
ATOM 851 N N . PRO A 1 111 ? 0.575 -8.682 3.250 1.00 96.56 111 PRO A N 1
ATOM 852 C CA . PRO A 1 111 ? -0.004 -9.213 2.019 1.00 96.56 111 PRO A CA 1
ATOM 853 C C . PRO A 1 111 ? -0.893 -8.185 1.312 1.00 96.56 111 PRO A C 1
ATOM 855 O O . PRO A 1 111 ? -0.758 -8.020 0.101 1.00 96.56 111 PRO A O 1
ATOM 858 N N . ALA A 1 112 ? -1.725 -7.447 2.053 1.00 97.50 112 ALA A N 1
ATOM 859 C CA . ALA A 1 112 ? -2.690 -6.521 1.468 1.00 97.50 112 ALA A CA 1
ATOM 860 C C . ALA A 1 112 ? -2.025 -5.378 0.686 1.00 97.50 112 ALA A C 1
ATOM 862 O O . ALA A 1 112 ? -2.467 -5.040 -0.411 1.00 97.50 112 ALA A O 1
ATOM 863 N N . VAL A 1 113 ? -0.938 -4.790 1.203 1.00 97.06 113 VAL A N 1
ATOM 864 C CA . VAL A 1 113 ? -0.230 -3.720 0.480 1.00 97.06 113 VAL A CA 1
ATOM 865 C C . VAL A 1 113 ? 0.411 -4.225 -0.807 1.00 97.06 113 VAL A C 1
ATOM 867 O O . VAL A 1 113 ? 0.373 -3.520 -1.810 1.00 97.06 113 VAL A O 1
ATOM 870 N N . VAL A 1 114 ? 0.948 -5.449 -0.811 1.00 97.44 114 VAL A N 1
ATOM 871 C CA . VAL A 1 114 ? 1.574 -6.028 -2.006 1.00 97.44 114 VAL A CA 1
ATOM 872 C C . VAL A 1 114 ? 0.532 -6.435 -3.040 1.00 97.44 114 VAL A C 1
ATOM 874 O O . VAL A 1 114 ? 0.785 -6.286 -4.231 1.00 97.44 114 VAL A O 1
ATOM 877 N N . GLU A 1 115 ? -0.632 -6.919 -2.616 1.00 97.75 115 GLU A N 1
ATOM 878 C CA . GLU A 1 115 ? -1.751 -7.217 -3.511 1.00 97.75 115 GLU A CA 1
ATOM 879 C C . GLU A 1 115 ? -2.277 -5.950 -4.194 1.00 97.75 115 GLU A C 1
ATOM 881 O O . GLU A 1 115 ? -2.309 -5.888 -5.422 1.00 97.75 115 GLU A O 1
ATOM 886 N N . MET A 1 116 ? -2.554 -4.890 -3.426 1.00 98.00 116 MET A N 1
ATOM 887 C CA . MET A 1 116 ? -2.958 -3.599 -3.996 1.00 98.00 116 MET A CA 1
ATOM 888 C C . MET A 1 116 ? -1.877 -3.011 -4.910 1.00 98.00 116 MET A C 1
ATOM 890 O O . MET A 1 116 ? -2.185 -2.467 -5.970 1.00 98.00 116 MET A O 1
ATOM 894 N N . ALA A 1 117 ? -0.602 -3.120 -4.530 1.00 98.06 117 ALA A N 1
ATOM 895 C CA . ALA A 1 117 ? 0.490 -2.647 -5.370 1.00 98.06 117 ALA A CA 1
ATOM 896 C C . ALA A 1 117 ? 0.583 -3.450 -6.678 1.00 98.06 117 ALA A C 1
ATOM 898 O O . ALA A 1 117 ? 0.760 -2.853 -7.736 1.00 98.06 117 ALA A O 1
ATOM 899 N N . LEU A 1 118 ? 0.391 -4.773 -6.633 1.00 98.50 118 LEU A N 1
ATOM 900 C CA . LEU A 1 118 ? 0.357 -5.630 -7.818 1.00 98.50 118 LEU A CA 1
ATOM 901 C C . LEU A 1 118 ? -0.776 -5.230 -8.765 1.00 98.50 118 LEU A C 1
ATOM 903 O O . LEU A 1 118 ? -0.525 -5.004 -9.946 1.00 98.50 118 LEU A O 1
ATOM 907 N N . GLU A 1 119 ? -2.002 -5.102 -8.263 1.00 98.62 119 GLU A N 1
ATOM 908 C CA . GLU A 1 119 ? -3.156 -4.708 -9.078 1.00 98.62 119 GLU A CA 1
ATOM 909 C C . GLU A 1 119 ? -2.966 -3.324 -9.709 1.00 98.62 119 GLU A C 1
ATOM 911 O O . GLU A 1 119 ? -3.199 -3.142 -10.908 1.00 98.62 119 GLU A O 1
ATOM 916 N N . ALA A 1 120 ? -2.473 -2.355 -8.930 1.00 98.69 120 ALA A N 1
ATOM 917 C CA . ALA A 1 120 ? -2.175 -1.017 -9.426 1.00 98.69 120 ALA A CA 1
ATOM 918 C C . ALA A 1 120 ? -1.070 -1.045 -10.493 1.00 98.69 120 ALA A C 1
ATOM 920 O O . ALA A 1 120 ? -1.199 -0.395 -11.531 1.00 98.69 120 ALA A O 1
ATOM 921 N N . SER A 1 121 ? -0.003 -1.819 -10.282 1.00 98.50 121 SER A N 1
ATOM 922 C CA . SER A 1 121 ? 1.083 -1.978 -11.250 1.00 98.50 121 SER A CA 1
ATOM 923 C C . SER A 1 121 ? 0.615 -2.658 -12.534 1.00 98.50 121 SER A C 1
ATOM 925 O O . SER A 1 121 ? 0.959 -2.183 -13.611 1.00 98.50 121 SER A O 1
ATOM 927 N N . LEU A 1 122 ? -0.211 -3.704 -12.459 1.00 98.38 122 LEU A N 1
ATOM 928 C CA . LEU A 1 122 ? -0.775 -4.366 -13.640 1.00 98.38 122 LEU A CA 1
ATOM 929 C C . LEU A 1 122 ? -1.680 -3.422 -14.440 1.00 98.38 122 LEU A C 1
ATOM 931 O O . LEU A 1 122 ? -1.587 -3.379 -15.668 1.00 98.38 122 LEU A O 1
ATOM 935 N N . ALA A 1 123 ? -2.508 -2.618 -13.764 1.00 98.31 123 ALA A N 1
ATOM 936 C CA . ALA A 1 123 ? -3.308 -1.582 -14.414 1.00 98.31 123 ALA A CA 1
ATOM 937 C C . ALA A 1 123 ? -2.425 -0.524 -15.105 1.00 98.31 123 ALA A C 1
ATOM 939 O O . ALA A 1 123 ? -2.701 -0.149 -16.245 1.00 98.31 123 ALA A O 1
ATOM 940 N N . CYS A 1 124 ? -1.338 -0.099 -14.451 1.00 98.12 124 CYS A N 1
ATOM 941 C CA . CYS A 1 124 ? -0.364 0.847 -15.001 1.00 98.12 124 CYS A CA 1
ATOM 942 C C . CYS A 1 124 ? 0.364 0.279 -16.230 1.00 98.12 124 CYS A C 1
ATOM 944 O O . CYS A 1 124 ? 0.415 0.928 -17.270 1.00 98.12 124 CYS A O 1
ATOM 946 N N . ILE A 1 125 ? 0.880 -0.952 -16.148 1.00 97.31 125 ILE A N 1
ATOM 947 C CA . ILE A 1 125 ? 1.597 -1.624 -17.245 1.00 97.31 125 ILE A CA 1
ATOM 948 C C . ILE A 1 125 ? 0.665 -1.840 -18.441 1.00 97.31 125 ILE A C 1
ATOM 950 O O . ILE A 1 125 ? 1.061 -1.619 -19.585 1.00 97.31 125 ILE A O 1
ATOM 954 N N . LYS A 1 126 ? -0.598 -2.201 -18.186 1.00 96.88 126 LYS A N 1
ATOM 955 C CA . LYS A 1 126 ? -1.619 -2.317 -19.231 1.00 96.88 126 LYS A CA 1
ATOM 956 C C . LYS A 1 126 ? -1.868 -0.986 -19.944 1.00 96.88 126 LYS A C 1
ATOM 958 O O . LYS A 1 126 ? -2.003 -0.992 -21.163 1.00 96.88 126 LYS A O 1
ATOM 963 N N . GLU A 1 127 ? -1.930 0.132 -19.217 1.00 96.06 127 GLU A N 1
ATOM 964 C CA . GLU A 1 127 ? -2.042 1.466 -19.828 1.00 96.06 127 GLU A CA 1
ATOM 965 C C . GLU A 1 127 ? -0.760 1.868 -20.576 1.00 96.06 127 GLU A C 1
ATOM 967 O O . GLU A 1 127 ? -0.837 2.451 -21.656 1.00 96.06 127 GLU A O 1
ATOM 972 N N . TRP A 1 128 ? 0.411 1.530 -20.034 1.00 96.25 128 TRP A N 1
ATOM 973 C CA . TRP A 1 128 ? 1.708 1.820 -20.643 1.00 96.25 128 TRP A CA 1
ATOM 974 C C . TRP A 1 128 ? 1.914 1.084 -21.975 1.00 96.25 128 TRP A C 1
ATOM 976 O O . TRP A 1 128 ? 2.522 1.628 -22.897 1.00 96.25 128 TRP A O 1
ATOM 986 N N . GLY A 1 129 ? 1.395 -0.143 -22.089 1.00 95.31 129 GLY A N 1
ATOM 987 C CA . GLY A 1 129 ? 1.378 -0.921 -23.331 1.00 95.31 129 GLY A CA 1
ATOM 988 C C . GLY A 1 129 ? 2.738 -1.482 -23.761 1.00 95.31 129 GLY A C 1
ATOM 989 O O . GLY A 1 129 ? 2.881 -1.916 -24.907 1.00 95.31 129 GLY A O 1
ATOM 990 N N . ARG A 1 130 ? 3.733 -1.471 -22.867 1.00 94.88 130 ARG A N 1
ATOM 991 C CA . ARG A 1 130 ? 5.077 -2.024 -23.090 1.00 94.88 130 ARG A CA 1
ATOM 992 C C . ARG A 1 130 ? 5.304 -3.308 -22.283 1.00 94.88 130 ARG A C 1
ATOM 994 O O . ARG A 1 130 ? 4.612 -3.522 -21.285 1.00 94.88 130 ARG A O 1
ATOM 1001 N N . PRO A 1 131 ? 6.237 -4.168 -22.731 1.00 95.44 131 PRO A N 1
ATOM 1002 C CA . PRO A 1 131 ? 6.623 -5.367 -21.997 1.00 95.44 131 PRO A CA 1
ATOM 1003 C C . PRO A 1 131 ? 7.120 -5.042 -20.584 1.00 95.44 131 PRO A C 1
ATOM 1005 O O . PRO A 1 131 ? 7.723 -3.998 -20.340 1.00 95.44 131 PRO A O 1
ATOM 1008 N N . VAL A 1 132 ? 6.876 -5.959 -19.651 1.00 95.94 132 VAL A N 1
ATOM 1009 C CA . VAL A 1 132 ? 7.293 -5.820 -18.249 1.00 95.94 132 VAL A CA 1
ATOM 1010 C C . VAL A 1 132 ? 8.820 -5.867 -18.102 1.00 95.94 132 VAL A C 1
ATOM 1012 O O . VAL A 1 132 ? 9.388 -5.262 -17.196 1.00 95.94 132 VAL A O 1
ATOM 1015 N N . GLU A 1 133 ? 9.493 -6.511 -19.052 1.00 95.19 133 GLU A N 1
ATOM 1016 C CA . GLU A 1 133 ? 10.943 -6.640 -19.158 1.00 95.19 133 GLU A CA 1
ATOM 1017 C C . GLU A 1 133 ? 11.645 -5.289 -19.384 1.00 95.19 133 GLU A C 1
ATOM 1019 O O . GLU A 1 133 ? 12.808 -5.136 -19.007 1.00 95.19 133 GLU A O 1
ATOM 1024 N N . ASP A 1 134 ? 10.933 -4.295 -19.934 1.00 94.75 134 ASP A N 1
ATOM 1025 C CA . ASP A 1 134 ? 11.444 -2.934 -20.148 1.00 94.75 134 ASP A CA 1
ATOM 1026 C C . ASP A 1 134 ? 11.572 -2.133 -18.836 1.00 94.75 134 ASP A C 1
ATOM 1028 O O . ASP A 1 134 ? 12.139 -1.036 -18.823 1.00 94.75 134 ASP A O 1
ATOM 1032 N N . ILE A 1 135 ? 11.040 -2.643 -17.720 1.00 96.94 135 ILE A N 1
ATOM 1033 C CA . ILE A 1 135 ? 11.157 -2.003 -16.409 1.00 96.94 135 ILE A CA 1
ATOM 1034 C C . ILE A 1 135 ? 12.566 -2.242 -15.858 1.00 96.94 135 ILE A C 1
ATOM 1036 O O . ILE A 1 135 ? 12.966 -3.364 -15.543 1.00 96.94 135 ILE A O 1
ATOM 1040 N N . THR A 1 136 ? 13.330 -1.160 -15.709 1.00 96.81 136 THR A N 1
ATOM 1041 C CA . THR A 1 136 ? 14.707 -1.210 -15.191 1.00 96.81 136 THR A CA 1
ATOM 1042 C C . THR A 1 136 ? 14.789 -0.996 -13.686 1.00 96.81 136 THR A C 1
ATOM 1044 O O . THR A 1 136 ? 15.705 -1.515 -13.052 1.00 96.81 136 THR A O 1
ATOM 1047 N N . HIS A 1 137 ? 13.839 -0.253 -13.112 1.00 97.75 137 HIS A N 1
ATOM 1048 C CA . HIS A 1 137 ? 13.837 0.124 -11.704 1.00 97.75 137 HIS A CA 1
ATOM 1049 C C . HIS A 1 137 ? 12.434 0.086 -11.100 1.00 97.75 137 HIS A C 1
ATOM 1051 O O . HIS A 1 137 ? 11.444 0.381 -11.769 1.00 97.75 137 HIS A O 1
ATOM 1057 N N . ILE A 1 138 ? 12.372 -0.193 -9.801 1.00 97.94 138 ILE A N 1
ATOM 1058 C CA . ILE A 1 138 ? 11.176 -0.083 -8.973 1.00 97.94 138 ILE A CA 1
ATOM 1059 C C . ILE A 1 138 ? 11.473 0.798 -7.758 1.00 97.94 138 ILE A C 1
ATOM 1061 O O . ILE A 1 138 ? 12.364 0.514 -6.957 1.00 97.94 138 ILE A O 1
ATOM 1065 N N . VAL A 1 139 ? 10.713 1.885 -7.626 1.00 98.19 139 VAL A N 1
ATOM 1066 C CA . VAL A 1 139 ? 10.710 2.735 -6.431 1.00 98.19 139 VAL A CA 1
ATOM 1067 C C . VAL A 1 139 ? 9.433 2.428 -5.667 1.00 98.19 139 VAL A C 1
ATOM 1069 O O . VAL A 1 139 ? 8.340 2.786 -6.101 1.00 98.19 139 VAL A O 1
ATOM 1072 N N . TYR A 1 140 ? 9.572 1.732 -4.547 1.00 97.75 140 TYR A N 1
ATOM 1073 C CA . TYR A 1 140 ? 8.457 1.255 -3.747 1.00 97.75 140 TYR A CA 1
ATOM 1074 C C . TYR A 1 140 ? 8.362 2.074 -2.460 1.00 97.75 140 TYR A C 1
ATOM 1076 O O . TYR A 1 140 ? 9.334 2.200 -1.716 1.00 97.75 140 TYR A O 1
ATOM 1084 N N . VAL A 1 141 ? 7.179 2.622 -2.178 1.00 97.75 141 VAL A N 1
ATOM 1085 C CA . VAL A 1 141 ? 6.935 3.460 -0.997 1.00 97.75 141 VAL A CA 1
ATOM 1086 C C . VAL A 1 141 ? 5.799 2.875 -0.175 1.00 97.75 141 VAL A C 1
ATOM 1088 O O . VAL A 1 141 ? 4.698 2.698 -0.688 1.00 97.75 141 VAL A O 1
ATOM 1091 N N . SER A 1 142 ? 6.041 2.613 1.110 1.00 96.38 142 SER A N 1
ATOM 1092 C CA . SER A 1 142 ? 4.998 2.140 2.024 1.00 96.38 142 SER A CA 1
ATOM 1093 C C . SER A 1 142 ? 5.250 2.592 3.458 1.00 96.38 142 SER A C 1
ATOM 1095 O O . SER A 1 142 ? 6.384 2.683 3.922 1.00 96.38 142 SER A O 1
ATOM 1097 N N . SER A 1 143 ? 4.165 2.895 4.171 1.00 95.75 143 SER A N 1
ATOM 1098 C CA . SER A 1 143 ? 4.174 3.184 5.616 1.00 95.75 143 SER A CA 1
ATOM 1099 C C . SER A 1 143 ? 3.363 2.166 6.420 1.00 95.75 143 SER A C 1
ATOM 1101 O O . SER A 1 143 ? 3.183 2.338 7.620 1.00 95.75 143 SER A O 1
ATOM 1103 N N . SER A 1 144 ? 2.852 1.127 5.758 1.00 94.06 144 SER A N 1
ATOM 1104 C CA . SER A 1 144 ? 1.930 0.150 6.345 1.00 94.06 144 SER A CA 1
ATOM 1105 C C . SER A 1 144 ? 2.521 -1.254 6.408 1.00 94.06 144 SER A C 1
ATOM 1107 O O . SER A 1 144 ? 1.825 -2.185 6.784 1.00 94.06 144 SER A O 1
ATOM 1109 N N . GLU A 1 145 ? 3.792 -1.424 6.055 1.00 93.38 145 GLU A N 1
ATOM 1110 C CA . GLU A 1 145 ? 4.459 -2.718 6.109 1.00 93.38 145 GLU A CA 1
ATOM 1111 C C . GLU A 1 145 ? 5.880 -2.574 6.641 1.00 93.38 145 GLU A C 1
ATOM 1113 O O . GLU A 1 145 ? 6.498 -1.517 6.518 1.00 93.38 145 GLU A O 1
ATOM 1118 N N . ILE A 1 146 ? 6.393 -3.660 7.210 1.00 93.94 146 ILE A N 1
ATOM 1119 C CA . ILE A 1 146 ? 7.805 -3.832 7.547 1.00 93.94 146 ILE A CA 1
ATOM 1120 C C . ILE A 1 146 ? 8.102 -5.326 7.573 1.00 93.94 146 ILE A C 1
ATOM 1122 O O . ILE A 1 146 ? 7.472 -6.092 8.304 1.00 93.94 146 ILE A O 1
ATOM 1126 N N . ARG A 1 147 ? 9.034 -5.749 6.718 1.00 94.44 147 ARG A N 1
ATOM 1127 C CA . ARG A 1 147 ? 9.520 -7.127 6.640 1.00 94.44 147 ARG A CA 1
ATOM 1128 C C . ARG A 1 147 ? 10.813 -7.207 5.837 1.00 94.44 147 ARG A C 1
ATOM 1130 O O . ARG A 1 147 ? 11.123 -6.304 5.064 1.00 94.44 147 ARG A O 1
ATOM 1137 N N . LEU A 1 148 ? 11.542 -8.303 6.024 1.00 92.88 148 LEU A N 1
ATOM 1138 C CA . LEU A 1 148 ? 12.709 -8.667 5.228 1.00 92.88 148 LEU A CA 1
ATOM 1139 C C . LEU A 1 148 ? 12.495 -10.085 4.672 1.00 92.88 148 LEU A C 1
ATOM 1141 O O . LEU A 1 148 ? 12.314 -11.004 5.473 1.00 92.88 148 LEU A O 1
ATOM 1145 N N . PRO A 1 149 ? 12.503 -10.281 3.340 1.00 94.06 149 PRO A N 1
ATOM 1146 C CA . PRO A 1 149 ? 12.661 -9.269 2.285 1.00 94.06 149 PRO A CA 1
ATOM 1147 C C . PRO A 1 149 ? 11.492 -8.268 2.198 1.00 94.06 149 PRO A C 1
ATOM 1149 O O . PRO A 1 149 ? 10.374 -8.573 2.603 1.00 94.06 149 PRO A O 1
ATOM 1152 N N . GLY A 1 150 ? 11.773 -7.065 1.683 1.00 95.25 150 GLY A N 1
ATOM 1153 C CA . GLY A 1 150 ? 10.818 -5.954 1.601 1.00 95.25 150 GLY A CA 1
ATOM 1154 C C . GLY A 1 150 ? 9.751 -6.111 0.512 1.00 95.25 150 GLY A C 1
ATOM 1155 O O . GLY A 1 150 ? 9.850 -6.965 -0.376 1.00 95.25 150 GLY A O 1
ATOM 1156 N N . GLY A 1 151 ? 8.707 -5.277 0.588 1.00 96.62 151 GLY A N 1
ATOM 1157 C CA . GLY A 1 151 ? 7.574 -5.284 -0.349 1.00 96.62 151 GLY A CA 1
ATOM 1158 C C . GLY A 1 151 ? 7.989 -5.060 -1.807 1.00 96.62 151 GLY A C 1
ATOM 1159 O O . GLY A 1 151 ? 7.411 -5.658 -2.711 1.00 96.62 151 GLY A O 1
ATOM 1160 N N . ASP A 1 152 ? 9.066 -4.307 -2.026 1.00 96.88 152 ASP A N 1
ATOM 1161 C CA . ASP A 1 152 ? 9.721 -4.093 -3.316 1.00 96.88 152 ASP A CA 1
ATOM 1162 C C . ASP A 1 152 ? 10.161 -5.403 -3.991 1.00 96.88 152 ASP A C 1
ATOM 1164 O O . ASP A 1 152 ? 9.927 -5.589 -5.187 1.00 96.88 152 ASP A O 1
ATOM 1168 N N . LEU A 1 153 ? 10.745 -6.344 -3.238 1.00 97.31 153 LEU A N 1
ATOM 1169 C CA . LEU A 1 153 ? 11.139 -7.647 -3.782 1.00 97.31 153 LEU A CA 1
ATOM 1170 C C . LEU A 1 153 ? 9.920 -8.519 -4.071 1.00 97.31 153 LEU A C 1
ATOM 1172 O O . LEU A 1 153 ? 9.849 -9.166 -5.114 1.00 97.31 153 LEU A O 1
ATOM 1176 N N . HIS A 1 154 ? 8.957 -8.542 -3.149 1.00 97.69 154 HIS A N 1
ATOM 1177 C CA . HIS A 1 154 ? 7.742 -9.334 -3.317 1.00 97.69 154 HIS A CA 1
ATOM 1178 C C . HIS A 1 154 ? 6.922 -8.877 -4.524 1.00 97.69 154 HIS A C 1
ATOM 1180 O O . HIS A 1 154 ? 6.418 -9.718 -5.268 1.00 97.69 154 HIS A O 1
ATOM 1186 N N . LEU A 1 155 ? 6.807 -7.564 -4.734 1.00 98.00 155 LEU A N 1
ATOM 1187 C CA . LEU A 1 155 ? 6.138 -7.004 -5.901 1.00 98.00 155 LEU A CA 1
ATOM 1188 C C . LEU A 1 155 ? 6.920 -7.308 -7.181 1.00 98.00 155 LEU A C 1
ATOM 1190 O O . LEU A 1 155 ? 6.326 -7.778 -8.146 1.00 98.00 155 LEU A O 1
ATOM 1194 N N . SER A 1 156 ? 8.242 -7.108 -7.167 1.00 97.75 156 SER A N 1
ATOM 1195 C CA . SER A 1 156 ? 9.119 -7.428 -8.299 1.00 97.75 156 SER A CA 1
ATOM 1196 C C . SER A 1 156 ? 8.953 -8.881 -8.762 1.00 97.75 156 SER A C 1
ATOM 1198 O O . SER A 1 156 ? 8.702 -9.143 -9.939 1.00 97.75 156 SER A O 1
ATOM 1200 N N . SER A 1 157 ? 8.972 -9.823 -7.814 1.00 96.81 157 SER A N 1
ATOM 1201 C CA . SER A 1 157 ? 8.764 -11.246 -8.090 1.00 96.81 157 SER A CA 1
ATOM 1202 C C . SER A 1 157 ? 7.365 -11.541 -8.645 1.00 96.81 157 SER A C 1
ATOM 1204 O O . SER A 1 157 ? 7.245 -12.290 -9.610 1.00 96.81 157 SER A O 1
ATOM 1206 N N . LYS A 1 158 ? 6.308 -10.934 -8.085 1.00 97.69 158 LYS A N 1
ATOM 1207 C CA . LYS A 1 158 ? 4.923 -11.128 -8.551 1.00 97.69 158 LYS A CA 1
ATOM 1208 C C . LYS A 1 158 ? 4.662 -10.551 -9.943 1.00 97.69 158 LYS A C 1
ATOM 1210 O O . LYS A 1 158 ? 3.848 -11.106 -10.672 1.00 97.69 158 LYS A O 1
ATOM 1215 N N . LEU A 1 159 ? 5.327 -9.454 -10.298 1.00 97.75 159 LEU A N 1
ATOM 1216 C CA . LEU A 1 159 ? 5.247 -8.849 -11.629 1.00 97.75 159 LEU A CA 1
ATOM 1217 C C . LEU A 1 159 ? 6.092 -9.591 -12.673 1.00 97.75 159 LEU A C 1
ATOM 1219 O O . LEU A 1 159 ? 5.915 -9.343 -13.860 1.00 97.75 159 LEU A O 1
ATOM 1223 N N . GLY A 1 160 ? 7.002 -10.475 -12.252 1.00 97.06 160 GLY A N 1
ATOM 1224 C CA . GLY A 1 160 ? 7.949 -11.121 -13.159 1.00 97.06 160 GLY A CA 1
ATOM 1225 C C . GLY A 1 160 ? 8.985 -10.144 -13.720 1.00 97.06 160 GLY A C 1
ATOM 1226 O O . GLY A 1 160 ? 9.379 -10.272 -14.875 1.00 97.06 160 GLY A O 1
ATOM 1227 N N . LEU A 1 161 ? 9.404 -9.147 -12.927 1.00 97.44 161 LEU A N 1
ATOM 1228 C CA . LEU A 1 161 ? 10.478 -8.237 -13.334 1.00 97.44 161 LEU A CA 1
ATOM 1229 C C . LEU A 1 161 ? 11.801 -9.001 -13.493 1.00 97.44 161 LEU A C 1
ATOM 1231 O O . LEU A 1 161 ? 11.994 -10.086 -12.938 1.00 97.44 161 LEU A O 1
ATOM 1235 N N . ARG A 1 162 ? 12.748 -8.401 -14.218 1.00 96.56 162 ARG A N 1
ATOM 1236 C CA . ARG A 1 162 ? 14.095 -8.962 -14.377 1.00 96.56 162 ARG A CA 1
ATOM 1237 C C . ARG A 1 162 ? 14.795 -9.103 -13.017 1.00 96.56 162 ARG A C 1
ATOM 1239 O O . ARG A 1 162 ? 14.633 -8.266 -12.130 1.00 96.56 162 ARG A O 1
ATOM 1246 N N . ASN A 1 163 ? 15.625 -10.137 -12.871 1.00 94.44 163 ASN A N 1
ATOM 1247 C CA . ASN A 1 163 ? 16.347 -10.417 -11.620 1.00 94.44 163 ASN A CA 1
ATOM 1248 C C . ASN A 1 163 ? 17.350 -9.313 -11.224 1.00 94.44 163 ASN A C 1
ATOM 1250 O O . ASN A 1 163 ? 17.715 -9.211 -10.056 1.00 94.44 163 ASN A O 1
ATOM 1254 N N . ASP A 1 164 ? 17.787 -8.497 -12.185 1.00 95.81 164 ASP A N 1
ATOM 1255 C CA . ASP A 1 164 ? 18.704 -7.364 -12.027 1.00 95.81 164 ASP A CA 1
ATOM 1256 C C . ASP A 1 164 ? 17.979 -6.010 -11.895 1.00 95.81 164 ASP A C 1
ATOM 1258 O O . ASP A 1 164 ? 18.618 -4.963 -11.981 1.00 95.81 164 ASP A O 1
ATOM 1262 N N . VAL A 1 165 ? 16.652 -5.998 -11.700 1.00 97.19 165 VAL A N 1
ATOM 1263 C CA . VAL A 1 165 ? 15.893 -4.751 -11.529 1.00 97.19 165 VAL A CA 1
ATOM 1264 C C . VAL A 1 165 ? 16.425 -3.950 -10.336 1.00 97.19 165 VAL A C 1
ATOM 1266 O O . VAL A 1 165 ? 16.553 -4.462 -9.219 1.00 97.19 165 VAL A O 1
ATOM 1269 N N . GLY A 1 166 ? 16.714 -2.667 -10.552 1.00 97.31 16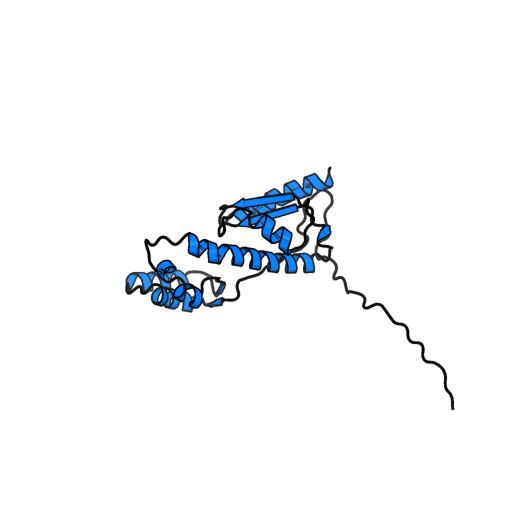6 GLY A N 1
ATOM 1270 C CA . GLY A 1 166 ? 17.139 -1.766 -9.486 1.00 97.31 166 GLY A CA 1
ATOM 1271 C C . GLY A 1 166 ? 15.982 -1.502 -8.525 1.00 97.31 166 GLY A C 1
ATOM 1272 O O . GLY A 1 166 ? 14.931 -1.013 -8.936 1.00 97.31 166 GLY A O 1
ATOM 1273 N N . ARG A 1 167 ? 16.144 -1.818 -7.238 1.00 97.44 167 ARG A N 1
ATOM 1274 C CA . ARG A 1 167 ? 15.086 -1.647 -6.230 1.00 97.44 167 ARG A CA 1
ATOM 1275 C C . ARG A 1 167 ? 15.437 -0.530 -5.258 1.00 97.44 167 ARG A C 1
ATOM 1277 O O . ARG A 1 167 ? 16.522 -0.530 -4.684 1.00 97.44 167 ARG A O 1
ATOM 1284 N N . VAL A 1 168 ? 14.497 0.386 -5.036 1.00 97.62 168 VAL A N 1
ATOM 1285 C CA . VAL A 1 168 ? 14.571 1.399 -3.978 1.00 97.62 168 VAL A CA 1
ATOM 1286 C C . VAL A 1 168 ? 13.338 1.273 -3.097 1.00 97.62 168 VAL A C 1
ATOM 1288 O O . VAL A 1 168 ? 12.227 1.566 -3.534 1.00 97.62 168 VAL A O 1
ATOM 1291 N N . MET A 1 169 ? 13.544 0.849 -1.851 1.00 96.56 169 MET A N 1
ATOM 1292 C CA . MET A 1 169 ? 12.487 0.717 -0.853 1.00 96.56 169 MET A CA 1
ATOM 1293 C C . MET A 1 169 ? 12.497 1.915 0.101 1.00 96.56 169 MET A C 1
ATOM 1295 O O . MET A 1 169 ? 13.509 2.192 0.744 1.00 96.56 169 MET A O 1
ATOM 1299 N N . LEU A 1 170 ? 11.367 2.616 0.213 1.00 96.69 170 LEU A N 1
ATOM 1300 C CA . LEU A 1 170 ? 11.189 3.786 1.074 1.00 96.69 170 LEU A CA 1
ATOM 1301 C C . LEU A 1 170 ? 10.120 3.503 2.139 1.00 96.69 170 LEU A C 1
ATOM 1303 O O . LEU A 1 170 ? 8.916 3.568 1.871 1.00 96.69 170 LEU A O 1
ATOM 1307 N N . TYR A 1 171 ? 10.576 3.201 3.355 1.00 95.88 171 TYR A N 1
ATOM 1308 C CA . TYR A 1 171 ? 9.717 2.930 4.507 1.00 95.88 171 TYR A CA 1
ATOM 1309 C C . TYR A 1 171 ? 9.358 4.198 5.291 1.00 95.88 171 TYR A C 1
ATOM 1311 O O . TYR A 1 171 ? 10.181 5.094 5.457 1.00 95.88 171 TYR A O 1
ATOM 1319 N N . PHE A 1 172 ? 8.133 4.234 5.824 1.00 93.69 172 PHE A N 1
ATOM 1320 C CA . PHE A 1 172 ? 7.684 5.166 6.873 1.00 93.69 172 PHE A CA 1
ATOM 1321 C C . PHE A 1 172 ? 7.777 6.666 6.546 1.00 93.69 172 PHE A C 1
ATOM 1323 O O . PHE A 1 172 ? 7.909 7.499 7.440 1.00 93.69 172 PHE A O 1
ATOM 1330 N N . LEU A 1 173 ? 7.638 7.033 5.270 1.00 93.38 173 LEU A N 1
ATOM 1331 C CA . LEU A 1 173 ? 7.587 8.439 4.846 1.00 93.38 173 LEU A CA 1
ATOM 1332 C C . LEU A 1 173 ? 6.213 9.103 5.057 1.00 93.38 173 LEU A C 1
ATOM 1334 O O . LEU A 1 173 ? 6.075 10.308 4.875 1.00 93.38 173 LEU A O 1
ATOM 1338 N N . GLY A 1 174 ? 5.166 8.352 5.404 1.00 93.56 174 GLY A N 1
ATOM 1339 C CA . GLY A 1 174 ? 3.818 8.895 5.578 1.00 93.56 174 GLY A CA 1
ATOM 1340 C C . GLY A 1 174 ? 3.290 9.609 4.324 1.00 93.56 174 GLY A C 1
ATOM 1341 O O . GLY A 1 174 ? 3.560 9.208 3.190 1.00 93.56 174 GLY A O 1
ATOM 1342 N N . CYS A 1 175 ? 2.526 10.687 4.523 1.00 95.81 175 CYS A N 1
ATOM 1343 C CA . CYS A 1 175 ? 1.771 11.353 3.454 1.00 95.81 175 CYS A CA 1
ATOM 1344 C C . CYS A 1 175 ? 2.635 12.003 2.357 1.00 95.81 175 CYS A C 1
ATOM 1346 O O . CYS A 1 175 ? 2.164 12.161 1.233 1.00 95.81 175 CYS A O 1
ATOM 1348 N N . TYR A 1 176 ? 3.893 12.360 2.637 1.00 96.56 176 TYR A N 1
ATOM 1349 C CA . TYR A 1 176 ? 4.802 12.944 1.637 1.00 96.56 176 TYR A CA 1
ATOM 1350 C C . TYR A 1 176 ? 5.611 11.879 0.868 1.00 96.56 176 TYR A C 1
ATOM 1352 O O . TYR A 1 176 ? 6.434 12.203 0.003 1.00 96.56 176 TYR A O 1
ATOM 1360 N N . GLY A 1 177 ? 5.369 10.592 1.145 1.00 96.38 177 GLY A N 1
ATOM 1361 C CA . GLY A 1 177 ? 6.067 9.480 0.507 1.00 96.38 177 GLY A CA 1
ATOM 1362 C C . GLY A 1 177 ? 5.882 9.435 -1.011 1.00 96.38 177 GLY A C 1
ATOM 1363 O O . GLY A 1 177 ? 6.845 9.177 -1.728 1.00 96.38 177 GLY A O 1
ATOM 1364 N N . GLY A 1 178 ? 4.688 9.765 -1.516 1.00 95.44 178 GLY A N 1
ATOM 1365 C CA . GLY A 1 178 ? 4.396 9.739 -2.955 1.00 95.44 178 GLY A CA 1
ATOM 1366 C C . GLY A 1 178 ? 5.290 10.685 -3.764 1.00 95.44 178 GLY A C 1
ATOM 1367 O O . GLY A 1 178 ? 5.975 10.260 -4.692 1.00 95.44 178 GLY A O 1
ATOM 1368 N N . VAL A 1 179 ? 5.359 11.962 -3.368 1.00 97.06 179 VAL A N 1
ATOM 1369 C CA . VAL A 1 179 ? 6.227 12.953 -4.036 1.00 97.06 179 VAL A CA 1
ATOM 1370 C C . VAL A 1 179 ? 7.713 12.637 -3.858 1.00 97.06 179 VAL A C 1
ATOM 1372 O O . VAL A 1 179 ? 8.514 12.897 -4.755 1.00 97.06 179 VAL A O 1
ATOM 1375 N N . THR A 1 180 ? 8.085 12.016 -2.737 1.00 97.88 180 THR A N 1
ATOM 1376 C CA . THR A 1 180 ? 9.461 11.565 -2.495 1.00 97.88 180 THR A CA 1
ATOM 1377 C C . THR A 1 180 ? 9.855 10.439 -3.444 1.00 97.88 180 THR A C 1
ATOM 1379 O O . THR A 1 180 ? 10.920 10.509 -4.056 1.00 97.88 180 THR A O 1
ATOM 1382 N N . GLY A 1 181 ? 8.979 9.446 -3.628 1.00 97.75 181 GLY A N 1
ATOM 1383 C CA . GLY A 1 181 ? 9.177 8.369 -4.595 1.00 97.75 181 GLY A CA 1
ATOM 1384 C C . GLY A 1 181 ? 9.305 8.897 -6.025 1.00 97.75 181 GLY A C 1
ATOM 1385 O O . GLY A 1 181 ? 10.225 8.509 -6.739 1.00 97.75 181 GLY A O 1
ATOM 1386 N N . LEU A 1 182 ? 8.459 9.857 -6.419 1.00 97.31 182 LEU A N 1
ATOM 1387 C CA . LEU A 1 182 ? 8.544 10.497 -7.738 1.00 97.31 182 LEU A CA 1
ATOM 1388 C C . LEU A 1 182 ? 9.849 11.274 -7.942 1.00 97.31 182 LEU A C 1
ATOM 1390 O O . LEU A 1 182 ? 10.431 11.215 -9.023 1.00 97.31 182 LEU A O 1
ATOM 1394 N N . ARG A 1 183 ? 10.342 11.977 -6.915 1.00 97.12 183 ARG A N 1
ATOM 1395 C CA . ARG A 1 183 ? 11.639 12.666 -6.976 1.00 97.12 183 ARG A CA 1
ATOM 1396 C C . ARG A 1 183 ? 12.780 11.677 -7.217 1.00 97.12 183 ARG A C 1
ATOM 1398 O O . ARG A 1 183 ? 13.599 11.918 -8.095 1.00 97.12 183 ARG A O 1
ATOM 1405 N N . VAL A 1 184 ? 12.800 10.563 -6.484 1.00 97.62 184 VAL A N 1
ATOM 1406 C CA . VAL A 1 184 ? 13.792 9.492 -6.678 1.00 97.62 184 VAL A CA 1
ATOM 1407 C C . VAL A 1 184 ? 13.685 8.902 -8.087 1.00 97.62 184 VAL A C 1
ATOM 1409 O O . VAL A 1 184 ? 14.691 8.782 -8.782 1.00 97.62 184 VAL A O 1
ATOM 1412 N N . ALA A 1 185 ? 12.467 8.604 -8.548 1.00 97.00 185 ALA A N 1
ATOM 1413 C CA . ALA A 1 185 ? 12.232 8.073 -9.888 1.00 97.00 185 ALA A CA 1
ATOM 1414 C C . ALA A 1 185 ? 12.698 9.036 -10.995 1.00 97.00 185 ALA A C 1
ATOM 1416 O O . ALA A 1 185 ? 13.258 8.588 -11.993 1.00 97.00 185 ALA A O 1
ATOM 1417 N N . LYS A 1 186 ? 12.519 10.354 -10.814 1.00 95.88 186 LYS A N 1
ATOM 1418 C CA . LYS A 1 186 ? 13.003 11.384 -11.748 1.00 95.88 186 LYS A CA 1
ATOM 1419 C C . LYS A 1 186 ? 14.516 11.303 -11.934 1.00 95.88 186 LYS A C 1
ATOM 1421 O O . LYS A 1 186 ? 14.984 11.348 -13.069 1.00 95.88 186 LYS A O 1
ATOM 1426 N N . ASP A 1 187 ? 15.264 11.224 -10.837 1.00 94.56 187 ASP A N 1
ATOM 1427 C CA . ASP A 1 187 ? 16.729 11.218 -10.882 1.00 94.56 187 ASP A CA 1
ATOM 1428 C C . ASP A 1 187 ? 17.255 9.916 -11.509 1.00 94.56 187 ASP A C 1
ATOM 1430 O O . ASP A 1 187 ? 18.121 9.965 -12.380 1.00 94.56 187 ASP A O 1
ATOM 1434 N N . ILE A 1 188 ? 16.654 8.769 -11.167 1.00 94.69 188 ILE A N 1
ATOM 1435 C CA . ILE A 1 188 ? 16.971 7.467 -11.783 1.00 94.69 188 ILE A CA 1
ATOM 1436 C C . ILE A 1 188 ? 16.702 7.492 -13.293 1.00 94.69 188 ILE A C 1
ATOM 1438 O O . ILE A 1 188 ? 17.575 7.149 -14.088 1.00 94.69 188 ILE A O 1
ATOM 1442 N N . ALA A 1 189 ? 15.509 7.933 -13.703 1.00 91.56 189 ALA A N 1
ATOM 1443 C CA . ALA A 1 189 ? 15.129 7.973 -15.112 1.00 91.56 189 ALA A CA 1
ATOM 1444 C C . ALA A 1 189 ? 16.027 8.910 -15.933 1.00 91.56 189 ALA A C 1
ATOM 1446 O O . ALA A 1 189 ? 16.300 8.631 -17.097 1.00 91.56 189 ALA A O 1
ATOM 1447 N N . TRP A 1 190 ? 16.500 10.010 -15.338 1.00 81.50 190 TRP A N 1
ATOM 1448 C CA . TRP A 1 190 ? 17.428 10.928 -15.995 1.00 81.50 190 TRP A CA 1
ATOM 1449 C C . TRP A 1 190 ? 18.821 10.314 -16.187 1.00 81.50 190 TRP A C 1
ATOM 1451 O O . TRP A 1 190 ? 19.403 10.463 -17.261 1.00 81.50 190 TRP A O 1
ATOM 1461 N N . LEU A 1 191 ? 19.338 9.590 -15.189 1.00 77.81 191 LEU A N 1
ATOM 1462 C CA . LEU A 1 191 ? 20.638 8.919 -15.284 1.00 77.81 191 LEU A CA 1
ATOM 1463 C C . LEU A 1 191 ? 20.640 7.811 -16.343 1.00 77.81 191 LEU A C 1
ATOM 1465 O O . LEU A 1 191 ? 21.573 7.741 -17.131 1.00 77.81 191 LEU A O 1
ATOM 1469 N N . CYS A 1 192 ? 19.581 6.999 -16.429 1.00 66.44 192 CYS A N 1
ATOM 1470 C CA . CYS A 1 192 ? 19.504 5.900 -17.402 1.00 66.44 192 CYS A CA 1
ATOM 1471 C C . CYS A 1 192 ? 19.455 6.344 -18.874 1.00 66.44 192 CYS A C 1
ATOM 1473 O O . CYS A 1 192 ? 19.662 5.518 -19.753 1.00 66.44 192 CYS A O 1
ATOM 1475 N N . VAL A 1 193 ? 19.139 7.611 -19.158 1.00 61.81 193 VAL A N 1
ATOM 1476 C CA . VAL A 1 193 ? 19.129 8.154 -20.531 1.00 61.81 193 VAL A CA 1
ATOM 1477 C C . VAL A 1 193 ? 20.499 8.717 -20.932 1.00 61.81 193 VAL A C 1
ATOM 1479 O O . VAL A 1 193 ? 20.765 8.872 -22.119 1.00 61.81 193 VAL A O 1
ATOM 1482 N N . ASN A 1 194 ? 21.360 9.034 -19.959 1.00 54.47 194 ASN A N 1
ATOM 1483 C CA . ASN A 1 194 ? 22.659 9.682 -20.176 1.00 54.47 194 ASN A CA 1
ATOM 1484 C C . ASN A 1 194 ? 23.862 8.790 -19.803 1.00 54.47 194 ASN A C 1
ATOM 1486 O O . ASN A 1 194 ? 24.990 9.281 -19.802 1.00 54.47 194 ASN A O 1
ATOM 1490 N N . ALA A 1 195 ? 23.618 7.525 -19.458 1.00 51.38 195 ALA A N 1
ATOM 1491 C CA . ALA A 1 195 ? 24.625 6.493 -19.208 1.00 51.38 195 ALA A CA 1
ATOM 1492 C C . ALA A 1 195 ? 24.682 5.533 -20.401 1.00 51.38 195 ALA A C 1
ATOM 1494 O O . ALA A 1 195 ? 25.808 5.134 -20.766 1.00 51.38 195 ALA A O 1
#

Organism: Malus baccata (NCBI:txid106549)

Radius of gyration: 23.75 Å; chains: 1; bounding box: 49×43×87 Å

Foldseek 3Di:
DDDDDDDDDDDDPPDPQDPQPDDDDPLFDDQRFWFFFFAPDKDFLQCVLVCLCVLLVPPDPVVSVVSNVVSVPDPDGMDGDLDDPVLCVVPVQVSYPPDDCPVSQQVSQVVVVLVRVLRRVVRGCSSSRDDLAPQQEDQAEDARHDDPVDSQVVNCVVSVYDPNRHYHYHYNPPPCRVVVSVVVVRVVVSVVSVD

Secondary structure (DSSP, 8-state):
-----------------PPPSSPPPTTS-----------SEEEEHHHHHHHHHHHHT---HHHHHHHHHHHHHS---EEEES--HHHHHH-GGGGSTT---HHHHHHHHHHHHHHHHHHHHHHHHHHHTS-GGG--EEEEEESS---SS-HHHHHHHHHT--TT-EEEEEES-GGGHHHHHHHHHHHHHHHHHH-